Pro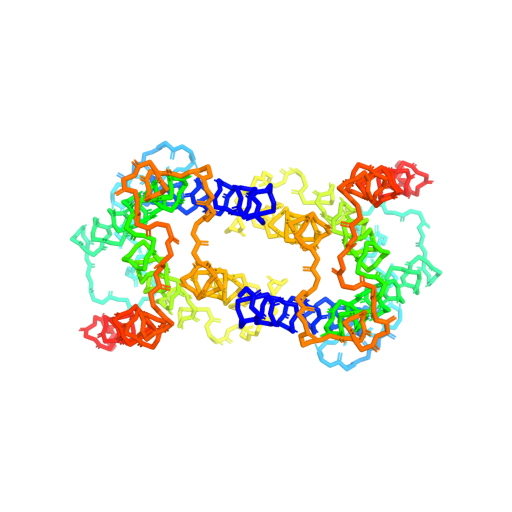tein AF-0000000084535168 (afdb_homodimer)

Radius of gyration: 19.42 Å; Cα contacts (8 Å, |Δi|>4): 658; chains: 2; bounding box: 51×47×40 Å

InterPro domains:
  IPR032808 DoxX family [PF07681] (4-87)
  IPR051907 DoxX-like inner membrane-associated oxidoreductase [PTHR33452] (2-138)

Secondary structure (DSSP, 8-state):
--HHHHHHHHHHHHHHHHHHHHHHSSGGG--HHHHHHHHHHHTTBS--HHHHHHHHHHHHHHHHHHHHT-SHHHHHHHHHHHHHHHHHHHGGG-S-GGGT-SHHHHHHHHHHHHHHHH---SSSHHHHTT-----TTHHHHHHHHHHHHHHHHHHHHB--/--HHHHHHHHHHHHHHHHHHHHHHSSGGG--HHHHHHHHHHHTTBS-SHHHHHHHHHHHHHHHHHHHHT-SHHHHHHHHHHHHHHHHHHHGGG-S-GGGT-SHHHHHHHHHHHHHHHH---SSSHHHHTT-----TTHHHHHHHHHHHHHHHHHHHHB--

Sequence (320 aa):
MNTGLLLLRLVTGLLIAGHGVQKISFRLGGNGLEGGSAEFRGDGFRGGKLTALAAGGTQIGAGLMLAAGLLTPLAGAGLMGVMTVALTVKWPHGLWVQHDGYEFPFVLIVIGAALTATGPGQWSVDGALGLAHWALWWLPAAVAAGVGGGLATRVALHRAMNTGLLLLRLVTGLLIAGHGVQKISFRLGGNGLEGGSAEFRGDGFRGGKLTALAAGGTQIGAGLMLAAGLLTPLAGAGLMGVMTVALTVKWPHGLWVQHDGYEFPFVLIVIGAALTATGPGQWSVDGALGLAHWALWWLPAAVAAGVGGGLATRVALHRA

Organism: Streptomyces rubellomurinus (strain ATCC 31215) (NCBI:txid359131)

pLDDT: mean 95.9, std 5.33, range [62.5, 98.94]

Foldseek 3Di:
DAPVLLVLLQVLLVVLLLVLCLLACPPPNHDHLQRNQVVCVVLQFQDGSVVSNVLSVLSNVLSVCSNQLHPLLQSLLSLLQSLLLVQVSQVVQPQDVVSPHSVVSVVSNVSSLVCQQQFRHCNHPCNVVVNRDDDNVSSVVSCCNRNVNNVVNCVVGGHD/DAPVLLVLLQVLLVVLLLVLCLLACPPPNHDHLQRNQVVCVVLQFQDGSVVSNVLSVLSNVLSVCSNQLHPLLQSLLSLLQSLLLVQVSQVVQPQDVVSPHSVVSVVSNVSSLVCQQQFRHCNHPCNVVVNRDDDNVSSVVSCCNRNVNNVVNCVVTGHD

Solvent-accessible surface area (backbone atoms only — not comparable to full-atom values): 14084 Å² total; per-residue (Å²): 99,36,66,14,37,40,51,47,27,37,53,53,9,50,50,38,20,48,53,12,46,19,26,49,25,58,49,95,81,22,62,20,42,66,41,24,13,50,50,39,41,74,66,36,30,69,48,36,58,64,49,25,45,50,52,16,48,39,26,31,50,17,10,50,26,29,38,45,16,31,60,38,42,60,15,18,15,37,45,17,12,58,24,38,39,52,24,61,65,19,46,88,48,39,56,50,55,94,61,59,17,21,39,58,36,47,52,50,28,47,49,21,49,19,39,24,40,51,25,37,25,64,83,18,50,21,26,74,71,73,52,26,80,56,62,62,70,46,29,63,51,23,46,49,53,6,40,47,45,14,51,49,49,47,63,73,31,49,46,133,108,40,68,16,40,40,52,46,26,37,55,54,10,49,52,38,20,47,56,11,45,19,27,49,24,58,50,94,78,22,61,20,42,66,40,25,15,50,49,41,41,72,65,35,32,55,59,35,59,64,50,24,46,51,52,17,47,38,27,30,53,16,10,50,25,28,40,46,17,32,62,38,42,59,14,19,14,38,45,17,12,57,25,38,38,52,24,62,66,18,47,91,48,41,55,50,55,92,62,58,16,22,38,57,37,48,52,50,28,46,48,22,49,19,40,26,39,47,26,40,22,64,82,20,50,21,27,76,71,72,52,28,80,56,63,61,70,44,29,64,52,21,46,49,53,5,40,47,45,14,51,49,48,47,63,74,22,49,48,132

Nearest PDB structures (foldseek):
  6m20-assembly3_C  TM=2.428E-01  e=2.746E+00  Plasmodium falciparum
  4yay-assembly1_A  TM=2.162E-01  e=9.929E+00  Escherichia coli
  6m20-assembly3_C  TM=2.424E-01  e=2.708E+00  Plasmodium falciparum
  4yay-assembly1_A  TM=2.159E-01  e=9.830E+00  Escherichia coli

Structure (mmCIF, N/CA/C/O backbone):
data_AF-0000000084535168-model_v1
#
loop_
_entity.id
_entity.type
_entity.pdbx_description
1 polymer 'DoxX protein'
#
loop_
_atom_site.group_PDB
_atom_site.id
_atom_site.type_symbol
_atom_site.label_atom_id
_atom_site.label_alt_id
_atom_site.label_comp_id
_atom_site.label_asym_id
_atom_site.label_entity_id
_atom_site.label_seq_id
_atom_site.pdbx_PDB_ins_code
_atom_site.Cartn_x
_atom_site.Cartn_y
_atom_site.Cartn_z
_atom_site.occupancy
_atom_site.B_iso_or_equiv
_atom_site.auth_seq_id
_atom_site.auth_comp_id
_atom_site.auth_asym_id
_atom_site.auth_atom_id
_atom_site.pdbx_PDB_model_num
ATOM 1 N N . MET A 1 1 ? -1.663 -15.25 -12.656 1 68.94 1 MET A N 1
ATOM 2 C CA . MET A 1 1 ? -0.923 -14.695 -11.523 1 68.94 1 MET A CA 1
ATOM 3 C C . MET A 1 1 ? -0.006 -13.562 -11.977 1 68.94 1 MET A C 1
ATOM 5 O O . MET A 1 1 ? 0.746 -13.008 -11.172 1 68.94 1 MET A O 1
ATOM 9 N N . ASN A 1 2 ? -0.321 -13.117 -13.281 1 89.56 2 ASN A N 1
ATOM 10 C CA . ASN A 1 2 ? 0.628 -12.195 -13.891 1 89.56 2 ASN A CA 1
ATOM 11 C C . ASN A 1 2 ? 0.109 -10.758 -13.859 1 89.56 2 ASN A C 1
ATOM 13 O O . ASN A 1 2 ? 0.817 -9.844 -13.43 1 89.56 2 ASN A O 1
ATOM 17 N N . THR A 1 3 ? -1.123 -10.641 -14.039 1 96.44 3 THR A N 1
ATOM 18 C CA . THR A 1 3 ? -1.638 -9.281 -14.18 1 96.44 3 THR A CA 1
ATOM 19 C C . THR A 1 3 ? -1.596 -8.555 -12.844 1 96.44 3 THR A C 1
ATOM 21 O O . THR A 1 3 ? -1.145 -7.406 -12.766 1 96.44 3 THR A O 1
ATOM 24 N N . GLY A 1 4 ? -2.07 -9.203 -11.789 1 96.88 4 GLY A N 1
ATOM 25 C CA . GLY A 1 4 ? -2.053 -8.594 -10.469 1 96.88 4 GLY A CA 1
ATOM 26 C C . GLY A 1 4 ? -0.653 -8.289 -9.969 1 96.88 4 GLY A C 1
ATOM 27 O O . GLY A 1 4 ? -0.411 -7.223 -9.398 1 96.88 4 GLY A O 1
ATOM 28 N N . LEU A 1 5 ? 0.221 -9.18 -10.203 1 97 5 LEU A N 1
ATOM 29 C CA . LEU A 1 5 ? 1.604 -8.992 -9.781 1 97 5 LEU A CA 1
ATOM 30 C C . LEU A 1 5 ? 2.266 -7.867 -10.57 1 97 5 LEU A C 1
ATOM 32 O O . LEU A 1 5 ? 3.033 -7.078 -10.016 1 97 5 LEU A O 1
ATOM 36 N N . LEU A 1 6 ? 1.975 -7.824 -11.875 1 98.06 6 LEU A N 1
ATOM 37 C CA . LEU A 1 6 ? 2.51 -6.773 -12.734 1 98.06 6 LEU A CA 1
ATOM 38 C C . LEU A 1 6 ? 2.047 -5.398 -12.258 1 98.06 6 LEU A C 1
ATOM 40 O O . LEU A 1 6 ? 2.852 -4.473 -12.148 1 98.06 6 LEU A O 1
ATOM 44 N N . LEU A 1 7 ? 0.781 -5.27 -11.945 1 98.38 7 LEU A N 1
ATOM 45 C CA . LEU A 1 7 ? 0.223 -4.008 -11.469 1 98.38 7 LEU A CA 1
ATOM 46 C C . LEU A 1 7 ? 0.899 -3.57 -10.18 1 98.38 7 LEU A C 1
ATOM 48 O O . LEU A 1 7 ? 1.316 -2.416 -10.047 1 98.38 7 LEU A O 1
ATOM 52 N N . LEU A 1 8 ? 1.007 -4.492 -9.305 1 98.31 8 LEU A N 1
ATOM 53 C CA . LEU A 1 8 ? 1.574 -4.207 -7.992 1 98.31 8 LEU A CA 1
ATOM 54 C C . LEU A 1 8 ? 3.033 -3.777 -8.109 1 98.31 8 LEU A C 1
ATOM 56 O O . LEU A 1 8 ? 3.445 -2.789 -7.504 1 98.31 8 LEU A O 1
ATOM 60 N N . ARG A 1 9 ? 3.809 -4.457 -8.914 1 98.38 9 ARG A N 1
ATOM 61 C CA . ARG A 1 9 ? 5.227 -4.148 -9.062 1 98.38 9 ARG A CA 1
ATOM 62 C C . ARG A 1 9 ? 5.422 -2.795 -9.734 1 98.38 9 ARG A C 1
ATOM 64 O O . ARG A 1 9 ? 6.262 -1.998 -9.305 1 98.38 9 ARG A O 1
ATOM 71 N N . LEU A 1 10 ? 4.684 -2.592 -10.812 1 98.81 10 LEU A N 1
ATOM 72 C CA . LEU A 1 10 ? 4.875 -1.368 -11.578 1 98.81 10 LEU A CA 1
ATOM 73 C C . LEU A 1 10 ? 4.539 -0.14 -10.742 1 98.81 10 LEU A C 1
ATOM 75 O O . LEU A 1 10 ? 5.336 0.796 -10.656 1 98.81 10 LEU A O 1
ATOM 79 N N . VAL A 1 11 ? 3.41 -0.168 -10.109 1 98.88 11 VAL A N 1
ATOM 80 C CA . VAL A 1 11 ? 2.959 1.007 -9.375 1 98.88 11 VAL A CA 1
ATOM 81 C C . VAL A 1 11 ? 3.846 1.22 -8.148 1 98.88 11 VAL A C 1
ATOM 83 O O . VAL A 1 11 ? 4.367 2.316 -7.938 1 98.88 11 VAL A O 1
ATOM 86 N N . THR A 1 12 ? 4.082 0.185 -7.34 1 98.88 12 THR A N 1
ATOM 87 C CA . THR A 1 12 ? 4.887 0.329 -6.133 1 98.88 12 THR A CA 1
ATOM 88 C C . THR A 1 12 ? 6.332 0.669 -6.48 1 98.88 12 THR A C 1
ATOM 90 O O . THR A 1 12 ? 6.934 1.548 -5.863 1 98.88 12 THR A O 1
ATOM 93 N N . GLY A 1 13 ? 6.867 -0.025 -7.504 1 98.94 13 GLY A N 1
ATOM 94 C CA . GLY A 1 13 ? 8.25 0.221 -7.898 1 98.94 13 GLY A CA 1
ATOM 95 C C . GLY A 1 13 ? 8.484 1.643 -8.367 1 98.94 13 GLY A C 1
ATOM 96 O O . GLY A 1 13 ? 9.461 2.281 -7.961 1 98.94 13 GLY A O 1
ATOM 97 N N . LEU A 1 14 ? 7.613 2.137 -9.172 1 98.94 14 LEU A N 1
ATOM 98 C CA . LEU A 1 14 ? 7.793 3.473 -9.727 1 98.94 14 LEU A CA 1
ATOM 99 C C . LEU A 1 14 ? 7.57 4.543 -8.664 1 98.94 14 LEU A C 1
ATOM 101 O O . LEU A 1 14 ? 8.234 5.578 -8.672 1 98.94 14 LEU A O 1
ATOM 105 N N . LEU A 1 15 ? 6.621 4.332 -7.777 1 98.94 15 LEU A N 1
ATOM 106 C CA . LEU A 1 15 ? 6.422 5.27 -6.676 1 98.94 15 LEU A CA 1
ATOM 107 C C . LEU A 1 15 ? 7.66 5.344 -5.793 1 98.94 15 LEU A C 1
ATOM 109 O O . LEU A 1 15 ? 8.102 6.438 -5.426 1 98.94 15 LEU A O 1
ATOM 113 N N . ILE A 1 16 ? 8.227 4.172 -5.441 1 98.94 16 ILE A N 1
ATOM 114 C CA . ILE A 1 16 ? 9.414 4.133 -4.59 1 98.94 16 ILE A CA 1
ATOM 115 C C . ILE A 1 16 ? 10.578 4.82 -5.293 1 98.94 16 ILE A C 1
ATOM 117 O O . ILE A 1 16 ? 11.305 5.605 -4.684 1 98.94 16 ILE A O 1
ATOM 121 N N . ALA A 1 17 ? 10.758 4.516 -6.566 1 98.94 17 ALA A N 1
ATOM 122 C CA . ALA A 1 17 ? 11.797 5.191 -7.344 1 98.94 17 ALA A CA 1
ATOM 123 C C . ALA A 1 17 ? 11.578 6.699 -7.348 1 98.94 17 ALA A C 1
ATOM 125 O O . ALA A 1 17 ? 12.539 7.469 -7.242 1 98.94 17 ALA A O 1
ATOM 126 N N . GLY A 1 18 ? 10.359 7.125 -7.531 1 98.81 18 GLY A N 1
ATOM 127 C CA . GLY A 1 18 ? 10.039 8.539 -7.48 1 98.81 18 GLY A CA 1
ATOM 128 C C . GLY A 1 18 ? 10.438 9.195 -6.172 1 98.81 18 GLY A C 1
ATOM 129 O O . GLY A 1 18 ? 10.992 10.297 -6.168 1 98.81 18 GLY A O 1
ATOM 130 N N . HIS A 1 19 ? 10.133 8.578 -5.062 1 98.75 19 HIS A N 1
ATOM 131 C CA . HIS A 1 19 ? 10.562 9.086 -3.762 1 98.75 19 HIS A CA 1
ATOM 132 C C . HIS A 1 19 ? 12.078 9.227 -3.695 1 98.75 19 HIS A C 1
ATOM 134 O O . HIS A 1 19 ? 12.586 10.172 -3.094 1 98.75 19 HIS A O 1
ATOM 140 N N . GLY A 1 20 ? 12.773 8.242 -4.262 1 98.69 20 GLY A N 1
ATOM 141 C CA . GLY A 1 20 ? 14.219 8.352 -4.316 1 98.69 20 GLY A CA 1
ATOM 142 C C . GLY A 1 20 ? 14.703 9.547 -5.113 1 98.69 20 GLY A C 1
ATOM 143 O O . GLY A 1 20 ? 15.625 10.242 -4.691 1 98.69 20 GLY A O 1
ATOM 144 N N . VAL A 1 21 ? 14.117 9.719 -6.277 1 98.75 21 VAL A N 1
ATOM 145 C CA . VAL A 1 21 ? 14.469 10.859 -7.117 1 98.75 21 VAL A CA 1
ATOM 146 C C . VAL A 1 21 ? 14.227 12.156 -6.348 1 98.75 21 VAL A C 1
ATOM 148 O O . VAL A 1 21 ? 15.07 13.055 -6.355 1 98.75 21 VAL A O 1
ATOM 151 N N . GLN A 1 22 ? 13.141 12.297 -5.629 1 9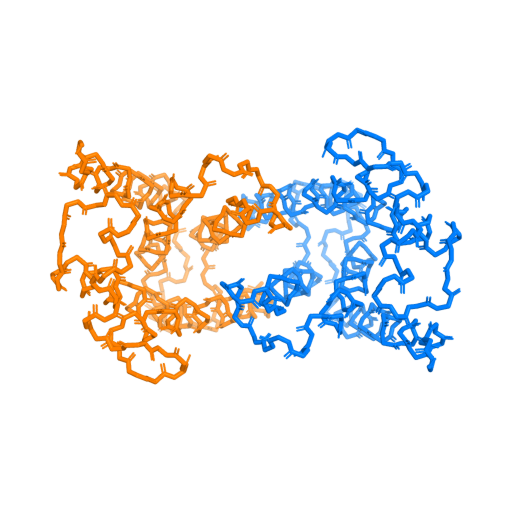8 22 GLN A N 1
ATOM 152 C CA . GLN A 1 22 ? 12.844 13.477 -4.824 1 98 22 GLN A CA 1
ATOM 153 C C . GLN A 1 22 ? 13.93 13.711 -3.773 1 98 22 GLN A C 1
ATOM 155 O O . GLN A 1 22 ? 14.266 14.859 -3.465 1 98 22 GLN A O 1
ATOM 160 N N . LYS A 1 23 ? 14.422 12.617 -3.254 1 97.06 23 LYS A N 1
ATOM 161 C CA . LYS A 1 23 ? 15.352 12.695 -2.129 1 97.06 23 LYS A CA 1
ATOM 162 C C . LYS A 1 23 ? 16.703 13.273 -2.564 1 97.06 23 LYS A C 1
ATOM 164 O O . LYS A 1 23 ? 17.391 13.906 -1.769 1 97.06 23 LYS A O 1
ATOM 169 N N . ILE A 1 24 ? 17.031 13.141 -3.828 1 97.38 24 ILE A N 1
ATOM 170 C CA . ILE A 1 24 ? 18.406 13.484 -4.184 1 97.38 24 ILE A CA 1
ATOM 171 C C . ILE A 1 24 ? 18.406 14.508 -5.312 1 97.38 24 ILE A C 1
ATOM 173 O O . ILE A 1 24 ? 19.469 14.859 -5.836 1 97.38 24 ILE A O 1
ATOM 177 N N . SER A 1 25 ? 17.266 14.992 -5.738 1 97.88 25 SER A N 1
ATOM 178 C CA . SER A 1 25 ? 17.203 15.938 -6.852 1 97.88 25 SER A CA 1
ATOM 179 C C . SER A 1 25 ? 16.031 16.906 -6.703 1 97.88 25 SER A C 1
ATOM 181 O O . SER A 1 25 ? 15.273 16.812 -5.738 1 97.88 25 SER A O 1
ATOM 183 N N . PHE A 1 26 ? 15.883 17.844 -7.645 1 97.94 26 PHE A N 1
ATOM 184 C CA . PHE A 1 26 ? 14.797 18.828 -7.637 1 97.94 26 PHE A CA 1
ATOM 185 C C . PHE A 1 26 ? 13.625 18.328 -8.469 1 97.94 26 PHE A C 1
ATOM 187 O O . PHE A 1 26 ? 12.594 19.016 -8.562 1 97.94 26 PHE A O 1
ATOM 194 N N . ARG A 1 27 ? 13.82 17.234 -8.969 1 97.75 27 ARG A N 1
ATOM 195 C CA . ARG A 1 27 ? 12.758 16.703 -9.82 1 97.75 27 ARG A CA 1
ATOM 196 C C . ARG A 1 27 ? 11.633 16.109 -8.977 1 97.75 27 ARG A C 1
ATOM 198 O O . ARG A 1 27 ? 11.852 15.703 -7.832 1 97.75 27 ARG A O 1
ATOM 205 N N . LEU A 1 28 ? 10.383 16.094 -9.523 1 97.5 28 LEU A N 1
ATOM 206 C CA . LEU A 1 28 ? 9.195 15.492 -8.93 1 97.5 28 LEU A CA 1
ATOM 207 C C . LEU A 1 28 ? 8.859 16.156 -7.598 1 97.5 28 LEU A C 1
ATOM 209 O O . LEU A 1 28 ? 8.406 15.484 -6.664 1 97.5 28 LEU A O 1
ATOM 213 N N . GLY A 1 29 ? 9.281 17.391 -7.5 1 95.94 29 GLY A N 1
ATOM 214 C CA . GLY A 1 29 ? 8.945 18.156 -6.305 1 95.94 29 GLY A CA 1
ATOM 215 C C . GLY A 1 29 ? 10 18.047 -5.219 1 95.94 29 GLY A C 1
ATOM 216 O O . GLY A 1 29 ? 9.75 18.422 -4.07 1 95.94 29 GLY A O 1
ATOM 217 N N . GLY A 1 30 ? 11.172 17.5 -5.504 1 96.62 30 GLY A N 1
ATOM 218 C CA . GLY A 1 30 ? 12.25 17.375 -4.531 1 96.62 30 GLY A CA 1
ATOM 219 C C . GLY A 1 30 ? 12.938 18.703 -4.246 1 96.62 30 GLY A C 1
ATOM 220 O O . GLY A 1 30 ? 12.727 19.688 -4.957 1 96.62 30 GLY A O 1
ATOM 221 N N . ASN A 1 31 ? 13.75 18.703 -3.178 1 96.19 31 ASN A N 1
ATOM 222 C CA . ASN A 1 31 ? 14.445 19.922 -2.74 1 96.19 31 ASN A CA 1
ATOM 223 C C . ASN A 1 31 ? 15.953 19.781 -2.889 1 96.19 31 ASN A C 1
ATOM 225 O O . ASN A 1 31 ? 16.719 20.344 -2.098 1 96.19 31 ASN A O 1
ATOM 229 N N . GLY A 1 32 ? 16.375 18.875 -3.789 1 95.69 32 GLY A N 1
ATOM 230 C CA . GLY A 1 32 ? 17.797 18.672 -4.02 1 95.69 32 GLY A CA 1
ATOM 231 C C . GLY A 1 32 ? 18.453 17.844 -2.934 1 95.69 32 GLY A C 1
ATOM 232 O O . GLY A 1 32 ? 17.828 17.516 -1.925 1 95.69 32 GLY A O 1
ATOM 233 N N . LEU A 1 33 ? 19.766 17.516 -3.23 1 95.31 33 LEU A N 1
ATOM 234 C CA . LEU A 1 33 ? 20.516 16.688 -2.301 1 95.31 33 LEU A CA 1
ATOM 235 C C . LEU A 1 33 ? 20.641 17.359 -0.94 1 95.31 33 LEU A C 1
ATOM 237 O O . LEU A 1 33 ? 20.594 16.688 0.097 1 95.31 33 LEU A O 1
ATOM 241 N N . GLU A 1 34 ? 20.781 18.703 -0.905 1 94.5 34 GLU A N 1
ATOM 242 C CA . GLU A 1 34 ? 20.828 19.453 0.349 1 94.5 34 GLU A CA 1
ATOM 243 C C . GLU A 1 34 ? 19.531 19.344 1.121 1 94.5 34 GLU A C 1
ATOM 245 O O . GLU A 1 34 ? 19.531 19.203 2.346 1 94.5 34 GLU A O 1
ATOM 250 N N . GLY A 1 35 ? 18.438 19.438 0.425 1 93.88 35 GLY A N 1
ATOM 251 C CA . GLY A 1 35 ? 17.125 19.234 1.051 1 93.88 35 GLY A CA 1
ATOM 252 C C . GLY A 1 35 ? 16.953 17.859 1.64 1 93.88 35 GLY A C 1
ATOM 253 O O . GLY A 1 35 ? 16.453 17.703 2.762 1 93.88 35 GLY A O 1
ATOM 254 N N . GLY A 1 36 ? 17.359 16.844 0.86 1 92.94 36 GLY A N 1
ATOM 255 C CA . GLY A 1 36 ? 17.328 15.492 1.373 1 92.94 36 GLY A CA 1
ATOM 256 C C . GLY A 1 36 ? 18.172 15.297 2.613 1 92.94 36 GLY A C 1
ATOM 257 O O . GLY A 1 36 ? 17.766 14.617 3.559 1 92.94 36 GLY A O 1
ATOM 258 N N . SER A 1 37 ? 19.297 15.906 2.605 1 93.06 37 SER A N 1
ATOM 259 C CA . SER A 1 37 ? 20.188 15.844 3.758 1 93.06 37 SER A CA 1
ATOM 260 C C . SER A 1 37 ? 19.562 16.5 4.984 1 93.06 37 SER A C 1
ATOM 262 O O . SER A 1 37 ? 19.656 15.969 6.094 1 93.06 37 SER A O 1
ATOM 264 N N . ALA A 1 38 ? 18.984 17.594 4.762 1 92 38 ALA A N 1
ATOM 265 C CA . ALA A 1 38 ? 18.344 18.328 5.848 1 92 38 ALA A CA 1
ATOM 266 C C . ALA A 1 38 ? 17.188 17.547 6.441 1 92 38 ALA A C 1
ATOM 268 O O . ALA A 1 38 ? 16.938 17.578 7.652 1 92 38 ALA A O 1
ATOM 269 N N . GLU A 1 39 ? 16.453 16.844 5.59 1 90.31 39 GLU A N 1
ATOM 270 C CA . GLU A 1 39 ? 15.344 16 6.047 1 90.31 39 GLU A CA 1
ATOM 271 C C . GLU A 1 39 ? 15.844 14.906 6.984 1 90.31 39 GLU A C 1
ATOM 273 O O . GLU A 1 39 ? 15.211 14.625 8.008 1 90.31 39 GLU A O 1
ATOM 278 N N . PHE A 1 40 ? 16.938 14.289 6.68 1 89.38 40 PHE A N 1
ATOM 279 C CA . PHE A 1 40 ? 17.5 13.242 7.527 1 89.38 40 PHE A CA 1
ATOM 280 C C . PHE A 1 40 ? 17.891 13.805 8.891 1 89.38 40 PHE A C 1
ATOM 282 O O . PHE A 1 40 ? 17.625 13.195 9.922 1 89.38 40 PHE A O 1
ATOM 289 N N . ARG A 1 41 ? 18.484 14.953 8.867 1 88.5 41 ARG A N 1
ATOM 290 C CA . ARG A 1 41 ? 18.859 15.578 10.133 1 88.5 41 ARG A CA 1
ATOM 291 C C . ARG A 1 41 ? 17.641 15.914 10.961 1 88.5 41 ARG A C 1
ATOM 293 O O . ARG A 1 41 ? 17.625 15.695 12.18 1 88.5 41 ARG A O 1
ATOM 300 N N . GLY A 1 42 ? 16.672 16.375 10.281 1 89.12 42 GLY A N 1
ATOM 301 C CA . GLY A 1 42 ? 15.414 16.688 10.961 1 89.12 42 GLY A CA 1
ATOM 302 C C . GLY A 1 42 ? 14.742 15.461 11.555 1 89.12 42 GLY A C 1
ATOM 303 O O . GLY A 1 42 ? 14.047 15.555 12.57 1 89.12 42 GLY A O 1
ATOM 304 N N . ASP A 1 43 ? 15.031 14.305 10.961 1 88.94 43 ASP A N 1
ATOM 305 C CA . ASP A 1 43 ? 14.422 13.047 11.391 1 88.94 43 ASP A CA 1
ATOM 306 C C . ASP A 1 43 ? 15.258 12.375 12.469 1 88.94 43 ASP A C 1
ATOM 308 O O . ASP A 1 43 ? 14.961 11.25 12.883 1 88.94 43 ASP A O 1
ATOM 312 N N . GLY A 1 44 ? 16.375 13.023 12.82 1 84.5 44 GLY A N 1
ATOM 313 C CA . GLY A 1 44 ? 17.156 12.539 13.953 1 84.5 44 GLY A CA 1
ATOM 314 C C . GLY A 1 44 ? 18.312 11.648 13.539 1 84.5 44 GLY A C 1
ATOM 315 O O . GLY A 1 44 ? 18.75 10.805 14.32 1 84.5 44 GLY A O 1
ATOM 316 N N . PHE A 1 45 ? 18.734 11.82 12.359 1 87.88 45 PHE A N 1
ATOM 317 C CA . PHE A 1 45 ? 19.844 11.008 11.883 1 87.88 45 PHE A CA 1
ATOM 318 C C . PHE A 1 45 ? 21.141 11.82 11.859 1 87.88 45 PHE A C 1
ATOM 320 O O . PHE A 1 45 ? 21.109 13.023 11.578 1 87.88 45 PHE A O 1
ATOM 327 N N . ARG A 1 46 ? 22.281 11.242 12.281 1 83.75 46 ARG A N 1
ATOM 328 C CA . ARG A 1 46 ? 23.594 11.867 12.234 1 83.75 46 ARG A CA 1
ATOM 329 C C . ARG A 1 46 ? 24.094 11.992 10.805 1 83.75 46 ARG A C 1
ATOM 331 O O . ARG A 1 46 ? 24.953 12.82 10.508 1 83.75 46 ARG A O 1
ATOM 338 N N . GLY A 1 47 ? 23.312 11.609 9.797 1 74.19 47 GLY A N 1
ATOM 339 C CA . GLY A 1 47 ? 23.812 11.539 8.438 1 74.19 47 GLY A CA 1
ATOM 340 C C . GLY A 1 47 ? 23.547 12.797 7.633 1 74.19 47 GLY A C 1
ATOM 341 O O . GLY A 1 47 ? 23.062 13.797 8.18 1 74.19 47 GLY A O 1
ATOM 342 N N . GLY A 1 48 ? 24.172 12.938 6.516 1 83.19 48 GLY A N 1
ATOM 343 C CA . GLY A 1 48 ? 24.078 14.023 5.559 1 83.19 48 GLY A CA 1
ATOM 344 C C . GLY A 1 48 ? 23.891 13.555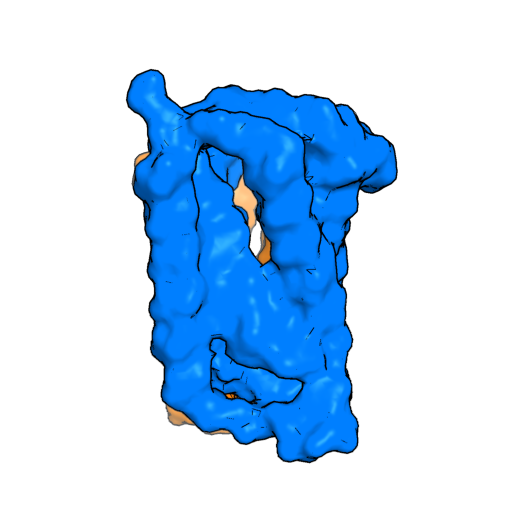 4.129 1 83.19 48 GLY A C 1
ATOM 345 O O . GLY A 1 48 ? 23 12.727 3.855 1 83.19 48 GLY A O 1
ATOM 346 N N . LYS A 1 49 ? 24.656 14.047 3.32 1 88.69 49 LYS A N 1
ATOM 347 C CA . LYS A 1 49 ? 24.547 13.797 1.886 1 88.69 49 LYS A CA 1
ATOM 348 C C . LYS A 1 49 ? 24.719 12.305 1.579 1 88.69 49 LYS A C 1
ATOM 350 O O . LYS A 1 49 ? 24 11.766 0.729 1 88.69 49 LYS A O 1
ATOM 355 N N . LEU A 1 50 ? 25.547 11.695 2.342 1 88.94 50 LEU A N 1
ATOM 356 C CA . LEU A 1 50 ? 25.781 10.281 2.08 1 88.94 50 LEU A CA 1
ATOM 357 C C . LEU A 1 50 ? 24.578 9.438 2.459 1 88.94 50 LEU A C 1
ATOM 359 O O . LEU A 1 50 ? 24.234 8.484 1.752 1 88.94 50 LEU A O 1
ATOM 363 N N . THR A 1 51 ? 23.969 9.758 3.508 1 91.75 51 THR A N 1
ATOM 364 C CA . THR A 1 51 ? 22.781 9.023 3.928 1 91.75 51 THR A CA 1
ATOM 365 C C . THR A 1 51 ? 21.625 9.25 2.957 1 91.75 51 THR A C 1
ATOM 367 O O . THR A 1 51 ? 20.906 8.32 2.611 1 91.75 51 THR A O 1
ATOM 370 N N . ALA A 1 52 ? 21.547 10.484 2.521 1 94.75 52 ALA A N 1
ATOM 371 C CA . ALA A 1 52 ? 20.516 10.812 1.544 1 94.75 52 ALA A CA 1
ATOM 372 C C . ALA A 1 52 ? 20.75 10.078 0.227 1 94.75 52 ALA A C 1
ATOM 374 O O . ALA A 1 52 ? 19.828 9.539 -0.366 1 94.75 52 ALA A O 1
ATOM 375 N N . LEU A 1 53 ? 22 10.039 -0.191 1 95.75 53 LEU A N 1
ATOM 376 C CA . LEU A 1 53 ? 22.344 9.352 -1.43 1 95.75 53 LEU A CA 1
ATOM 377 C C . LEU A 1 53 ? 22.125 7.844 -1.3 1 95.75 53 LEU A C 1
ATOM 379 O O . LEU A 1 53 ? 21.641 7.203 -2.234 1 95.75 53 LEU A O 1
ATOM 383 N N . ALA A 1 54 ? 22.5 7.312 -0.18 1 96 54 ALA A N 1
ATOM 384 C CA . ALA A 1 54 ? 22.312 5.883 0.046 1 96 54 ALA A CA 1
ATOM 385 C C . ALA A 1 54 ? 20.828 5.52 0.049 1 96 54 ALA A C 1
ATOM 387 O O . ALA A 1 54 ? 20.406 4.562 -0.612 1 96 54 ALA A O 1
ATOM 388 N N . ALA A 1 55 ? 20.047 6.281 0.791 1 97.25 55 ALA A N 1
ATOM 389 C CA . ALA A 1 55 ? 18.609 6.023 0.873 1 97.25 55 ALA A CA 1
ATOM 390 C C . ALA A 1 55 ? 17.922 6.242 -0.477 1 97.25 55 ALA A C 1
ATOM 392 O O . ALA A 1 55 ? 17.188 5.383 -0.958 1 97.25 55 ALA A O 1
ATOM 393 N N . GLY A 1 56 ? 18.234 7.422 -1.082 1 98.25 56 GLY A N 1
ATOM 394 C CA . GLY A 1 56 ? 17.656 7.727 -2.383 1 98.25 56 GLY A CA 1
ATOM 395 C C . GLY A 1 56 ? 18.078 6.746 -3.463 1 98.25 56 GLY A C 1
ATOM 396 O O . GLY A 1 56 ? 17.25 6.316 -4.273 1 98.25 56 GLY A O 1
ATOM 397 N N . GLY A 1 57 ? 19.359 6.426 -3.502 1 98.62 57 GLY A N 1
ATOM 398 C CA . GLY A 1 57 ? 19.875 5.449 -4.453 1 98.62 57 GLY A CA 1
ATOM 399 C C . GLY A 1 57 ? 19.234 4.082 -4.293 1 98.62 57 GLY A C 1
ATOM 400 O O . GLY A 1 57 ? 18.906 3.426 -5.285 1 98.62 57 GLY A O 1
ATOM 401 N N . THR A 1 58 ? 19.125 3.633 -3.045 1 98.81 58 THR A N 1
ATOM 402 C CA . THR A 1 58 ? 18.469 2.355 -2.783 1 98.81 58 THR A CA 1
ATOM 403 C C . THR A 1 58 ? 17.016 2.387 -3.256 1 98.81 58 THR A C 1
ATOM 405 O O . THR A 1 58 ? 16.531 1.426 -3.859 1 98.81 58 THR A O 1
ATOM 408 N N . GLN A 1 59 ? 16.328 3.482 -2.994 1 98.94 59 GLN A N 1
ATOM 409 C CA . GLN A 1 59 ? 14.945 3.623 -3.428 1 98.94 59 GLN A CA 1
ATOM 410 C C . GLN A 1 59 ? 14.836 3.57 -4.949 1 98.94 59 GLN A C 1
ATOM 412 O O . GLN A 1 59 ? 13.992 2.852 -5.492 1 98.94 59 GLN A O 1
ATOM 417 N N . ILE A 1 60 ? 15.68 4.273 -5.629 1 98.94 60 ILE A N 1
ATOM 418 C CA . ILE A 1 60 ? 15.656 4.281 -7.09 1 98.94 60 ILE A CA 1
ATOM 419 C C . ILE A 1 60 ? 15.992 2.891 -7.617 1 98.94 60 ILE A C 1
ATOM 421 O O . ILE A 1 60 ? 15.266 2.342 -8.453 1 98.94 60 ILE A O 1
ATOM 425 N N . GLY A 1 61 ? 17.094 2.348 -7.129 1 98.94 61 GLY A N 1
ATOM 426 C CA . GLY A 1 61 ? 17.516 1.033 -7.578 1 98.94 61 GLY A CA 1
ATOM 427 C C . GLY A 1 61 ? 16.5 -0.058 -7.289 1 98.94 61 GLY A C 1
ATOM 428 O O . GLY A 1 61 ? 16.109 -0.805 -8.188 1 98.94 61 GLY A O 1
ATOM 429 N N . ALA A 1 62 ? 16.109 -0.177 -6.027 1 98.94 62 ALA A N 1
ATOM 430 C CA . ALA A 1 62 ? 15.125 -1.19 -5.633 1 98.94 62 ALA A CA 1
ATOM 431 C C . ALA A 1 62 ? 13.805 -0.986 -6.355 1 98.94 62 ALA A C 1
ATOM 433 O O . ALA A 1 62 ? 13.172 -1.951 -6.793 1 98.94 62 ALA A O 1
ATOM 434 N N . GLY A 1 63 ? 13.367 0.317 -6.441 1 98.94 63 GLY A N 1
ATOM 435 C CA . GLY A 1 63 ? 12.117 0.618 -7.125 1 98.94 63 GLY A CA 1
ATOM 436 C C . GLY A 1 63 ? 12.117 0.205 -8.586 1 98.94 63 GLY A C 1
ATOM 437 O O . GLY A 1 63 ? 11.18 -0.438 -9.055 1 98.94 63 GLY A O 1
ATOM 438 N N . LEU A 1 64 ? 13.141 0.511 -9.328 1 98.94 64 LEU A N 1
ATOM 439 C CA . LEU A 1 64 ? 13.227 0.172 -10.742 1 98.94 64 LEU A CA 1
ATOM 440 C C . LEU A 1 64 ? 13.383 -1.333 -10.93 1 98.94 64 LEU A C 1
ATOM 442 O O . LEU A 1 64 ? 12.82 -1.906 -11.867 1 98.94 64 LEU A O 1
ATOM 446 N N . MET A 1 65 ? 14.195 -1.949 -10.055 1 98.94 65 MET A N 1
ATOM 447 C CA . MET A 1 65 ? 14.312 -3.402 -10.117 1 98.94 65 MET A CA 1
ATOM 448 C C . MET A 1 65 ? 12.969 -4.07 -9.867 1 98.94 65 MET A C 1
ATOM 450 O O . MET A 1 65 ? 12.625 -5.051 -10.531 1 98.94 65 MET A O 1
ATOM 454 N N . LEU A 1 66 ? 12.25 -3.557 -8.898 1 98.88 66 LEU A N 1
ATOM 455 C CA . LEU A 1 66 ? 10.93 -4.098 -8.602 1 98.88 66 LEU A CA 1
ATOM 456 C C . LEU A 1 66 ? 9.992 -3.916 -9.789 1 98.88 66 LEU A C 1
ATOM 458 O O . LEU A 1 66 ? 9.305 -4.859 -10.188 1 98.88 66 LEU A O 1
ATOM 462 N N . ALA A 1 67 ? 9.945 -2.703 -10.352 1 98.88 67 ALA A N 1
ATOM 463 C CA . ALA A 1 67 ? 9.094 -2.432 -11.508 1 98.88 67 ALA A CA 1
ATOM 464 C C . ALA A 1 67 ? 9.414 -3.379 -12.656 1 98.88 67 ALA A C 1
ATOM 466 O O . ALA A 1 67 ? 8.508 -3.904 -13.312 1 98.88 67 ALA A O 1
ATOM 467 N N . ALA A 1 68 ? 10.648 -3.682 -12.891 1 98.81 68 ALA A N 1
ATOM 468 C CA . ALA A 1 68 ? 11.094 -4.543 -13.984 1 98.81 68 ALA A CA 1
ATOM 469 C C . ALA A 1 68 ? 10.922 -6.016 -13.625 1 98.81 68 ALA A C 1
ATOM 471 O O . ALA A 1 68 ? 10.961 -6.883 -14.5 1 98.81 68 ALA A O 1
ATOM 472 N N . GLY A 1 69 ? 10.672 -6.328 -12.391 1 98.62 69 GLY A N 1
ATOM 473 C CA . GLY A 1 69 ? 10.719 -7.707 -11.93 1 98.62 69 GLY A CA 1
ATOM 474 C C . GLY A 1 69 ? 12.086 -8.344 -12.094 1 98.62 69 GLY A C 1
ATOM 475 O O . GLY A 1 69 ? 12.211 -9.43 -12.656 1 98.62 69 GLY A O 1
ATOM 476 N N . LEU A 1 70 ? 13.047 -7.641 -11.617 1 98.81 70 LEU A N 1
ATOM 477 C CA . LEU A 1 70 ? 14.438 -8.07 -11.695 1 98.81 70 LEU A CA 1
ATOM 478 C C . LEU A 1 70 ? 15 -8.344 -10.305 1 98.81 70 LEU A C 1
ATOM 480 O O . LEU A 1 70 ? 14.914 -7.496 -9.414 1 98.81 70 LEU A O 1
ATOM 484 N N . LEU A 1 71 ? 15.672 -9.57 -10.125 1 98.75 71 LEU A N 1
ATOM 485 C CA . LEU A 1 71 ? 16.203 -9.93 -8.82 1 98.75 71 LEU A CA 1
ATOM 486 C C . LEU A 1 71 ? 15.227 -9.562 -7.711 1 98.75 71 LEU A C 1
ATOM 488 O O . LEU A 1 71 ? 15.594 -8.867 -6.762 1 98.75 71 LEU A O 1
ATOM 492 N N . THR A 1 72 ? 14.055 -10.086 -7.824 1 98.69 72 THR A N 1
ATOM 493 C CA . THR A 1 72 ? 12.891 -9.656 -7.066 1 98.69 72 THR A CA 1
ATOM 494 C C . THR A 1 72 ? 13.156 -9.727 -5.566 1 98.69 72 THR A C 1
ATOM 496 O O . THR A 1 72 ? 12.82 -8.805 -4.824 1 98.69 72 THR A O 1
ATOM 499 N N . PRO A 1 73 ? 13.828 -10.75 -4.992 1 98.75 73 PRO A N 1
ATOM 500 C CA . PRO A 1 73 ? 14.07 -10.75 -3.547 1 98.75 73 PRO A CA 1
ATOM 501 C C . PRO A 1 73 ? 15 -9.617 -3.109 1 98.75 73 PRO A C 1
ATOM 503 O O . PRO A 1 73 ? 14.836 -9.07 -2.018 1 98.75 73 PRO A O 1
ATOM 506 N N . LEU A 1 74 ? 15.977 -9.281 -3.957 1 98.88 74 LEU A N 1
ATOM 507 C CA . LEU A 1 74 ? 16.875 -8.172 -3.645 1 98.88 74 LEU A CA 1
ATOM 508 C C . LEU A 1 74 ? 16.141 -6.84 -3.689 1 98.88 74 LEU A C 1
ATOM 510 O O . LEU A 1 74 ? 16.328 -5.988 -2.82 1 98.88 74 LEU A O 1
ATOM 514 N N . ALA A 1 75 ? 15.328 -6.648 -4.746 1 98.94 75 ALA A N 1
ATOM 515 C CA . ALA A 1 75 ? 14.5 -5.449 -4.848 1 98.94 75 ALA A CA 1
ATOM 516 C C . ALA A 1 75 ? 13.586 -5.309 -3.635 1 98.94 75 ALA A C 1
ATOM 518 O O . ALA A 1 75 ? 13.461 -4.223 -3.068 1 98.94 75 ALA A O 1
ATOM 519 N N . GLY A 1 76 ? 12.969 -6.477 -3.258 1 98.94 76 GLY A N 1
ATOM 520 C CA . GLY A 1 76 ? 12.125 -6.484 -2.074 1 98.94 76 GLY A CA 1
ATOM 521 C C . GLY A 1 76 ? 12.867 -6.109 -0.808 1 98.94 76 GLY A C 1
ATOM 522 O O . GLY A 1 76 ? 12.359 -5.344 0.016 1 98.94 76 GLY A O 1
ATOM 523 N N . ALA A 1 77 ? 14.062 -6.609 -0.643 1 98.94 77 ALA A N 1
ATOM 524 C CA . ALA A 1 77 ? 14.875 -6.289 0.526 1 98.94 77 ALA A CA 1
ATOM 525 C C . ALA A 1 77 ? 15.188 -4.797 0.583 1 98.94 77 ALA A C 1
ATOM 527 O O . ALA A 1 77 ? 15.117 -4.18 1.649 1 98.94 77 ALA A O 1
ATOM 528 N N . GLY A 1 78 ? 15.578 -4.23 -0.555 1 98.94 78 GLY A N 1
ATOM 529 C CA . GLY A 1 78 ? 15.844 -2.803 -0.61 1 98.94 78 GLY A CA 1
ATOM 530 C C . GLY A 1 78 ? 14.641 -1.957 -0.233 1 98.94 78 GLY A C 1
ATOM 531 O O . GLY A 1 78 ? 14.758 -1.022 0.563 1 98.94 78 GLY A O 1
ATOM 532 N N . LEU A 1 79 ? 13.492 -2.301 -0.83 1 98.94 79 LEU A N 1
ATOM 533 C CA . LEU A 1 79 ? 12.242 -1.613 -0.516 1 98.94 79 LEU A CA 1
ATOM 534 C C . LEU A 1 79 ? 11.914 -1.729 0.969 1 98.94 79 LEU A C 1
ATOM 536 O O . LEU A 1 79 ? 11.633 -0.724 1.628 1 98.94 79 LEU A O 1
ATOM 540 N N . MET A 1 80 ? 11.977 -2.924 1.521 1 98.94 80 MET A N 1
ATOM 541 C CA . MET A 1 80 ? 11.656 -3.146 2.926 1 98.94 80 MET A CA 1
ATOM 542 C C . MET A 1 80 ? 12.625 -2.4 3.834 1 98.94 80 MET A C 1
ATOM 544 O O . MET A 1 80 ? 12.234 -1.884 4.879 1 98.94 80 MET A O 1
ATOM 548 N N . GLY A 1 81 ? 13.875 -2.35 3.479 1 98.88 81 GLY A N 1
ATOM 549 C CA . GLY A 1 81 ? 14.867 -1.659 4.285 1 98.88 81 GLY A CA 1
ATOM 550 C C . GLY A 1 81 ? 14.609 -0.17 4.406 1 98.88 81 GLY A C 1
ATOM 551 O O . GLY A 1 81 ? 14.531 0.364 5.512 1 98.88 81 GLY A O 1
ATOM 552 N N . VAL A 1 82 ? 14.445 0.514 3.248 1 98.62 82 VAL A N 1
ATOM 553 C CA . VAL A 1 82 ? 14.242 1.959 3.266 1 98.62 82 VAL A CA 1
ATOM 554 C C . VAL A 1 82 ? 12.914 2.291 3.941 1 98.62 82 VAL A C 1
ATOM 556 O O . VAL A 1 82 ? 12.812 3.281 4.668 1 98.62 82 VAL A O 1
ATOM 559 N N . MET A 1 83 ? 11.906 1.479 3.771 1 98.81 83 MET A N 1
ATOM 560 C CA . MET A 1 83 ? 10.609 1.756 4.383 1 98.81 83 MET A CA 1
ATOM 561 C C . MET A 1 83 ? 10.641 1.451 5.879 1 98.81 83 MET A C 1
ATOM 563 O O . MET A 1 83 ? 9.883 2.041 6.652 1 98.81 83 MET A O 1
ATOM 567 N N . THR A 1 84 ? 11.469 0.497 6.293 1 98.81 84 THR A N 1
ATOM 568 C CA . THR A 1 84 ? 11.656 0.273 7.719 1 98.81 84 THR A CA 1
ATOM 569 C C . THR A 1 84 ? 12.211 1.523 8.391 1 98.81 84 THR A C 1
ATOM 571 O O . THR A 1 84 ? 11.75 1.912 9.469 1 98.81 84 THR A O 1
ATOM 574 N N . VAL A 1 85 ? 13.172 2.174 7.793 1 97.38 85 VAL A N 1
ATOM 575 C CA . VAL A 1 85 ? 13.688 3.426 8.336 1 97.38 85 VAL A CA 1
ATOM 576 C C . VAL A 1 85 ? 12.57 4.461 8.398 1 97.38 85 VAL A C 1
ATOM 578 O O . VAL A 1 85 ? 12.375 5.117 9.422 1 97.38 85 VAL A O 1
ATOM 581 N N . ALA A 1 86 ? 11.82 4.617 7.305 1 97.38 86 ALA A N 1
ATOM 582 C CA . ALA A 1 86 ? 10.703 5.555 7.289 1 97.38 86 ALA A CA 1
ATOM 583 C C . ALA A 1 86 ? 9.695 5.234 8.391 1 97.38 86 ALA A C 1
ATOM 585 O O . ALA A 1 86 ? 9.172 6.137 9.039 1 97.38 86 ALA A O 1
ATOM 586 N N . LEU A 1 87 ? 9.398 3.938 8.609 1 98.56 87 LEU A N 1
ATOM 587 C CA . LEU A 1 87 ? 8.484 3.492 9.656 1 98.56 87 LEU A CA 1
ATOM 588 C C . LEU A 1 87 ? 8.969 3.924 11.031 1 98.56 87 LEU A C 1
ATOM 590 O O . LEU A 1 87 ? 8.188 4.398 11.852 1 98.56 87 LEU A O 1
ATOM 594 N N . THR A 1 88 ? 10.25 3.807 11.289 1 97.12 88 THR A N 1
ATOM 595 C CA . THR A 1 88 ? 10.781 4.18 12.594 1 97.12 88 THR A CA 1
ATOM 596 C C . THR A 1 88 ? 10.664 5.684 12.812 1 97.12 88 THR A C 1
ATOM 598 O O . THR A 1 88 ? 10.453 6.137 13.945 1 97.12 88 THR A O 1
ATOM 601 N N . VAL A 1 89 ? 10.836 6.504 11.789 1 95 89 VAL A N 1
ATOM 602 C CA . VAL A 1 89 ? 10.711 7.957 11.867 1 95 89 VAL A CA 1
ATOM 603 C C . VAL A 1 89 ? 9.281 8.336 12.234 1 95 89 VAL A C 1
ATOM 605 O O . VAL A 1 89 ? 9.055 9.273 13 1 95 89 VAL A O 1
ATOM 608 N N . LYS A 1 90 ? 8.328 7.562 11.758 1 97.44 90 LYS A N 1
ATOM 609 C CA . LYS A 1 90 ? 6.918 7.91 11.93 1 97.44 90 LYS A CA 1
ATOM 610 C C . LYS A 1 90 ? 6.324 7.207 13.148 1 97.44 90 LYS A C 1
ATOM 612 O O . LYS A 1 90 ? 5.184 7.473 13.531 1 97.44 90 LYS A O 1
ATOM 617 N N . TRP A 1 91 ? 7.098 6.383 13.797 1 97.5 91 TRP A N 1
ATOM 618 C CA . TRP A 1 91 ? 6.645 5.527 14.891 1 97.5 91 TRP A CA 1
ATOM 619 C C . TRP A 1 91 ? 5.953 6.352 15.977 1 97.5 91 TRP A C 1
ATOM 621 O O . TRP A 1 91 ? 4.883 5.977 16.453 1 97.5 91 TRP A O 1
ATOM 631 N N . PRO A 1 92 ? 6.461 7.602 16.359 1 97.19 92 PRO A N 1
ATOM 632 C CA . PRO A 1 92 ? 5.836 8.367 17.438 1 97.19 92 PRO A CA 1
ATOM 633 C C . PRO A 1 92 ? 4.438 8.867 17.078 1 97.19 92 PRO A C 1
ATOM 635 O O . PRO A 1 92 ? 3.67 9.258 17.969 1 97.19 92 PRO A O 1
ATOM 638 N N . HIS A 1 93 ? 4.105 8.844 15.836 1 97.75 93 HIS A N 1
ATOM 639 C CA . HIS A 1 93 ? 2.822 9.375 15.391 1 97.75 93 HIS A CA 1
ATOM 640 C C . HIS A 1 93 ? 1.755 8.281 15.375 1 97.75 93 HIS A C 1
ATOM 642 O O . HIS A 1 93 ? 0.597 8.547 15.039 1 97.75 93 HIS A O 1
ATOM 648 N N . GLY A 1 94 ? 2.166 7.012 15.664 1 98.31 94 GLY A N 1
ATOM 649 C CA . GLY A 1 94 ? 1.211 5.914 15.688 1 98.31 94 GLY A CA 1
ATOM 650 C C . GLY A 1 94 ? 1.021 5.262 14.328 1 98.31 94 GLY A C 1
ATOM 651 O O . GLY A 1 94 ? 1.789 5.52 13.398 1 98.31 94 GLY A O 1
ATOM 652 N N . LEU A 1 95 ? 0.062 4.48 14.102 1 98.62 95 LEU A N 1
ATOM 653 C CA . LEU A 1 95 ? -0.147 3.619 12.945 1 98.62 95 LEU A CA 1
ATOM 654 C C . LEU A 1 95 ? -0.779 4.398 11.797 1 98.62 95 LEU A C 1
ATOM 656 O O . LEU A 1 95 ? -0.353 4.273 10.648 1 98.62 95 LEU A O 1
ATOM 660 N N . TRP A 1 96 ? -1.669 5.238 12.102 1 98.44 96 TRP A N 1
ATOM 661 C CA . TRP A 1 96 ? -2.654 5.691 11.125 1 98.44 96 TRP A CA 1
ATOM 662 C C . TRP A 1 96 ? -2.09 6.816 10.266 1 98.44 96 TRP A C 1
ATOM 664 O O . TRP A 1 96 ? -1.562 7.805 10.789 1 98.44 96 TRP A O 1
ATOM 674 N N . VAL A 1 97 ? -2.361 6.797 8.953 1 97.69 97 VAL A N 1
ATOM 675 C CA . VAL A 1 97 ? -1.764 7.672 7.949 1 97.69 97 VAL A CA 1
ATOM 676 C C . VAL A 1 97 ? -2.322 9.086 8.102 1 97.69 97 VAL A C 1
ATOM 678 O O . VAL A 1 97 ? -1.624 10.07 7.836 1 97.69 97 VAL A O 1
ATOM 681 N N . GLN A 1 98 ? -3.549 9.234 8.602 1 94.69 98 GLN A N 1
ATOM 682 C CA . GLN A 1 98 ? -4.168 10.555 8.703 1 94.69 98 GLN A CA 1
ATOM 683 C C . GLN A 1 98 ? -3.471 11.414 9.75 1 94.69 98 GLN A C 1
ATOM 685 O O . GLN A 1 98 ? -3.654 12.633 9.781 1 94.69 98 GLN A O 1
ATOM 690 N N . HIS A 1 99 ? -2.695 10.82 10.641 1 95.75 99 HIS A N 1
ATOM 691 C CA . HIS A 1 99 ? -1.926 11.547 11.648 1 95.75 99 HIS A CA 1
ATOM 692 C C . HIS A 1 99 ? -0.432 11.492 11.344 1 95.75 99 HIS A C 1
ATOM 694 O O . HIS A 1 99 ? 0.393 11.523 12.258 1 95.75 99 HIS A O 1
ATOM 700 N N . ASP A 1 100 ? -0.126 11.195 10.031 1 96.88 100 ASP A N 1
ATOM 701 C CA . ASP A 1 100 ? 1.258 11.055 9.586 1 96.88 100 ASP A CA 1
ATOM 702 C C . ASP A 1 100 ? 1.931 9.859 10.25 1 96.88 100 ASP A C 1
ATOM 704 O O . ASP A 1 100 ? 3.121 9.898 10.57 1 96.88 100 ASP A O 1
ATOM 708 N N . GLY A 1 101 ? 1.146 8.812 10.531 1 98.19 101 GLY A N 1
ATOM 709 C CA . GLY A 1 101 ? 1.65 7.582 11.117 1 98.19 101 GLY A CA 1
ATOM 710 C C . GLY A 1 101 ? 2.391 6.707 10.117 1 98.19 101 GLY A C 1
ATOM 711 O O . GLY A 1 101 ? 2.609 7.109 8.977 1 98.19 101 GLY A O 1
ATOM 712 N N . TYR A 1 102 ? 2.789 5.492 10.586 1 98.69 102 TYR A N 1
ATOM 713 C CA . TYR A 1 102 ? 3.676 4.645 9.805 1 98.69 102 TYR A CA 1
ATOM 714 C C . TYR A 1 102 ? 2.881 3.66 8.953 1 98.69 102 TYR A C 1
ATOM 716 O O . TYR A 1 102 ? 3.434 2.688 8.438 1 98.69 102 TYR A O 1
ATOM 724 N N . GLU A 1 103 ? 1.597 3.869 8.766 1 98.88 103 GLU A N 1
ATOM 725 C CA . GLU A 1 103 ? 0.719 2.967 8.023 1 98.88 103 GLU A CA 1
ATOM 726 C C . GLU A 1 103 ? 1.22 2.754 6.602 1 98.88 103 GLU A C 1
ATOM 728 O O . GLU A 1 103 ? 1.301 1.617 6.129 1 98.88 103 GLU A O 1
ATOM 733 N N . PHE A 1 104 ? 1.594 3.84 5.93 1 98.88 104 PHE A N 1
ATOM 734 C CA . PHE A 1 104 ? 1.963 3.732 4.523 1 98.88 104 PHE A CA 1
ATOM 735 C C . PHE A 1 104 ? 3.281 2.984 4.367 1 98.88 104 PHE A C 1
ATOM 737 O O . PHE A 1 104 ? 3.355 2 3.627 1 98.88 104 PHE A O 1
ATOM 744 N N . PRO A 1 105 ? 4.367 3.404 5.016 1 98.88 105 PRO A N 1
ATOM 745 C CA . PRO A 1 105 ? 5.582 2.598 4.867 1 98.88 105 PRO A CA 1
ATOM 746 C C . PRO A 1 105 ? 5.383 1.147 5.301 1 98.88 105 PRO A C 1
ATOM 748 O O . PRO A 1 105 ? 6.016 0.243 4.75 1 98.88 105 PRO A O 1
ATOM 751 N N . PHE A 1 106 ? 4.523 0.906 6.277 1 98.94 106 PHE A N 1
ATOM 752 C CA . PHE A 1 106 ? 4.227 -0.459 6.695 1 98.94 106 PHE A CA 1
ATOM 753 C C . PHE A 1 106 ? 3.605 -1.252 5.551 1 98.94 106 PHE A C 1
ATOM 755 O O . PHE A 1 106 ? 4.02 -2.379 5.273 1 98.94 106 PHE A O 1
ATOM 762 N N . VAL A 1 107 ? 2.643 -0.726 4.863 1 98.94 107 VAL A N 1
ATOM 763 C CA . VAL A 1 107 ? 1.997 -1.381 3.732 1 98.94 107 VAL A CA 1
ATOM 764 C C . VAL A 1 107 ? 3.023 -1.638 2.631 1 98.94 107 VAL A C 1
ATOM 766 O O . VAL A 1 107 ? 3.008 -2.693 1.992 1 98.94 107 VAL A O 1
ATOM 769 N N . LEU A 1 108 ? 3.941 -0.681 2.406 1 98.94 108 LEU A N 1
ATOM 770 C CA . LEU A 1 108 ? 4.969 -0.867 1.389 1 98.94 108 LEU A CA 1
ATOM 771 C C . LEU A 1 108 ? 5.918 -1.997 1.773 1 98.94 108 LEU A C 1
ATOM 773 O O . LEU A 1 108 ? 6.363 -2.76 0.913 1 98.94 108 LEU A O 1
ATOM 777 N N . ILE A 1 109 ? 6.254 -2.117 3.059 1 98.94 109 ILE A N 1
ATOM 778 C CA . ILE A 1 109 ? 7.059 -3.236 3.537 1 98.94 109 ILE A CA 1
ATOM 779 C C . ILE A 1 109 ? 6.336 -4.551 3.244 1 98.94 109 ILE A C 1
ATOM 781 O O . ILE A 1 109 ? 6.941 -5.504 2.748 1 98.94 109 ILE A O 1
ATOM 785 N N . VAL A 1 110 ? 5.07 -4.594 3.518 1 98.94 110 VAL A N 1
ATOM 786 C CA . VAL A 1 110 ? 4.266 -5.789 3.297 1 98.94 110 VAL A CA 1
ATOM 787 C C . VAL A 1 110 ? 4.223 -6.117 1.807 1 98.94 110 VAL A C 1
ATOM 789 O O . VAL A 1 110 ? 4.293 -7.289 1.422 1 98.94 110 VAL A O 1
ATOM 792 N N . ILE A 1 111 ? 4.125 -5.109 0.932 1 98.88 111 ILE A N 1
ATOM 793 C CA . ILE A 1 111 ? 4.137 -5.332 -0.51 1 98.88 111 ILE A CA 1
ATOM 794 C C . ILE A 1 111 ? 5.473 -5.949 -0.923 1 98.88 111 ILE A C 1
ATOM 796 O O . ILE A 1 111 ? 5.508 -6.906 -1.699 1 98.88 111 ILE A O 1
ATOM 800 N N . GLY A 1 112 ? 6.582 -5.402 -0.412 1 98.88 112 GLY A N 1
ATOM 801 C CA . GLY A 1 112 ? 7.879 -5.996 -0.685 1 98.88 112 GLY A CA 1
ATOM 802 C C . GLY A 1 112 ? 7.969 -7.453 -0.269 1 98.88 112 GLY A C 1
ATOM 803 O O . GLY A 1 112 ? 8.469 -8.289 -1.022 1 98.88 112 GLY A O 1
ATOM 804 N N . ALA A 1 113 ? 7.48 -7.73 0.902 1 98.88 113 ALA A N 1
ATOM 805 C CA . ALA A 1 113 ? 7.48 -9.102 1.396 1 98.88 113 ALA A CA 1
ATOM 806 C C . ALA A 1 113 ? 6.598 -10 0.529 1 98.88 113 ALA A C 1
ATOM 808 O O . ALA A 1 113 ? 6.98 -11.125 0.2 1 98.88 113 ALA A O 1
ATOM 809 N N . ALA A 1 114 ? 5.445 -9.523 0.18 1 98.19 114 ALA A N 1
ATOM 810 C CA . ALA A 1 114 ? 4.504 -10.297 -0.625 1 98.19 114 ALA A CA 1
ATOM 811 C C . ALA A 1 114 ? 5.102 -10.648 -1.984 1 98.19 114 ALA A C 1
ATOM 813 O O . ALA A 1 114 ? 5 -11.789 -2.438 1 98.19 114 ALA A O 1
ATOM 814 N N . LEU A 1 115 ? 5.746 -9.68 -2.623 1 98.06 115 LEU A N 1
ATOM 815 C CA . LEU A 1 115 ? 6.324 -9.906 -3.941 1 98.06 115 LEU A CA 1
ATOM 816 C C . LEU A 1 115 ? 7.547 -10.82 -3.848 1 98.06 115 LEU A C 1
ATOM 818 O O . LEU A 1 115 ? 7.805 -11.609 -4.754 1 98.06 115 LEU A O 1
ATOM 822 N N . THR A 1 116 ? 8.258 -10.719 -2.719 1 98.31 116 THR A N 1
ATOM 823 C CA . THR A 1 116 ? 9.367 -11.633 -2.494 1 98.31 116 THR A CA 1
ATOM 824 C C . THR A 1 116 ? 8.859 -13.062 -2.33 1 98.31 116 THR A C 1
ATOM 826 O O . THR A 1 116 ? 9.438 -14 -2.881 1 98.31 116 THR A O 1
ATOM 829 N N . ALA A 1 117 ? 7.785 -13.227 -1.637 1 97.19 117 ALA A N 1
ATOM 830 C CA . ALA A 1 117 ? 7.219 -14.547 -1.364 1 97.19 117 ALA A CA 1
ATOM 831 C C . ALA A 1 117 ? 6.59 -15.141 -2.621 1 97.19 117 ALA A C 1
ATOM 833 O O . ALA A 1 117 ? 6.66 -16.359 -2.844 1 97.19 117 ALA A O 1
ATOM 834 N N . THR A 1 118 ? 5.992 -14.336 -3.414 1 95.12 118 THR A N 1
ATOM 835 C CA . THR A 1 118 ? 5.199 -14.797 -4.547 1 95.12 118 THR A CA 1
ATOM 836 C C . THR A 1 118 ? 6.051 -14.867 -5.812 1 95.12 118 THR A C 1
ATOM 838 O O . THR A 1 118 ? 5.828 -15.719 -6.672 1 95.12 118 THR A O 1
ATOM 841 N N . GLY A 1 119 ? 7.051 -13.969 -5.91 1 95.31 119 GLY A N 1
ATOM 842 C CA . GLY A 1 119 ? 7.777 -13.75 -7.156 1 95.31 119 GLY A CA 1
ATOM 843 C C . GLY A 1 119 ? 7.156 -12.68 -8.031 1 95.31 119 GLY A C 1
ATOM 844 O O . GLY A 1 119 ? 6.082 -12.164 -7.719 1 95.31 119 GLY A O 1
ATOM 845 N N . PRO A 1 120 ? 7.844 -12.352 -9.078 1 96.75 120 PRO A N 1
ATOM 846 C CA . PRO A 1 120 ? 7.434 -11.195 -9.883 1 96.75 120 PRO A CA 1
ATOM 847 C C . PRO A 1 120 ? 6.391 -11.555 -10.938 1 96.75 120 PRO A C 1
ATOM 849 O O . PRO A 1 120 ? 5.812 -10.664 -11.562 1 96.75 120 PRO A O 1
ATOM 852 N N . GLY A 1 121 ? 6.031 -12.766 -11.141 1 94.44 121 GLY A N 1
ATOM 853 C CA . GLY A 1 121 ? 5.215 -13.195 -12.266 1 94.44 121 GLY A CA 1
ATOM 854 C C . GLY A 1 121 ? 6.02 -13.406 -13.531 1 94.44 121 GLY A C 1
ATOM 855 O O . GLY A 1 121 ? 7.211 -13.102 -13.578 1 94.44 121 GLY A O 1
ATOM 856 N N . GLN A 1 122 ? 5.371 -13.922 -14.602 1 94.38 122 GLN A N 1
ATOM 857 C CA . GLN A 1 122 ? 6.078 -14.312 -15.82 1 94.38 122 GLN A CA 1
ATOM 858 C C . GLN A 1 122 ? 6.43 -13.086 -16.672 1 94.38 122 GLN A C 1
ATOM 860 O O . GLN A 1 122 ? 7.41 -13.102 -17.406 1 94.38 122 GLN A O 1
ATOM 865 N N . TRP A 1 123 ? 5.609 -12.094 -16.609 1 96.88 123 TRP A N 1
ATOM 866 C CA . TRP A 1 123 ? 5.91 -10.852 -17.312 1 96.88 123 TRP A CA 1
ATOM 867 C C . TRP A 1 123 ? 6.902 -10 -16.516 1 96.88 123 TRP A C 1
ATOM 869 O O . TRP A 1 123 ? 6.543 -8.938 -16 1 96.88 123 TRP A O 1
ATOM 879 N N . SER A 1 124 ? 8.172 -10.508 -16.484 1 98.38 124 SER A N 1
ATOM 880 C CA . SER A 1 124 ? 9.234 -9.906 -15.68 1 98.38 124 SER A CA 1
ATOM 881 C C . SER A 1 124 ? 10.609 -10.25 -16.25 1 98.38 124 SER A C 1
ATOM 883 O O . SER A 1 124 ? 10.742 -11.164 -17.062 1 98.38 124 SER A O 1
ATOM 885 N N . VAL A 1 125 ? 11.617 -9.469 -15.883 1 98.69 125 VAL A N 1
ATOM 886 C CA . VAL A 1 125 ? 12.984 -9.781 -16.281 1 98.69 125 VAL A CA 1
ATOM 887 C C . VAL A 1 125 ? 13.414 -11.117 -15.664 1 98.69 125 VAL A C 1
ATOM 889 O O . VAL A 1 125 ? 14.047 -11.938 -16.328 1 98.69 125 VAL A O 1
ATOM 892 N N . ASP A 1 126 ? 13.109 -11.312 -14.367 1 98.31 126 ASP A N 1
ATOM 893 C CA . ASP A 1 126 ? 13.352 -12.625 -13.766 1 98.31 126 ASP A CA 1
ATOM 894 C C . ASP A 1 126 ? 12.727 -13.734 -14.609 1 98.31 126 ASP A C 1
ATOM 896 O O . ASP A 1 126 ? 13.32 -14.797 -14.781 1 98.31 126 ASP A O 1
ATOM 900 N N . GLY A 1 127 ? 11.461 -13.477 -15.062 1 96.94 127 GLY A N 1
ATOM 901 C CA . GLY A 1 127 ? 10.797 -14.445 -15.922 1 96.94 127 GLY A CA 1
ATOM 902 C C . GLY A 1 127 ? 11.562 -14.711 -17.203 1 96.94 127 GLY A C 1
ATOM 903 O O . GLY A 1 127 ? 11.719 -15.867 -17.609 1 96.94 127 GLY A O 1
ATOM 904 N N . ALA A 1 128 ? 12.008 -13.68 -17.844 1 97.75 128 ALA A N 1
ATOM 905 C CA . ALA A 1 128 ? 12.758 -13.812 -19.094 1 97.75 128 ALA A CA 1
ATOM 906 C C . ALA A 1 128 ? 14.055 -14.578 -18.875 1 97.75 128 ALA A C 1
ATOM 908 O O . ALA A 1 128 ? 14.539 -15.266 -19.781 1 97.75 128 ALA A O 1
ATOM 909 N N . LEU A 1 129 ? 14.531 -14.523 -17.719 1 97.62 129 LEU A N 1
ATOM 910 C CA . LEU A 1 129 ? 15.797 -15.164 -17.406 1 97.62 129 LEU A CA 1
ATOM 911 C C . LEU A 1 129 ? 15.578 -16.531 -16.781 1 97.62 129 LEU A C 1
ATOM 913 O O . LEU A 1 129 ? 16.531 -17.219 -16.406 1 97.62 129 LEU A O 1
ATOM 917 N N . GLY A 1 130 ? 14.328 -16.906 -16.609 1 95.44 130 GLY A N 1
ATOM 918 C CA . GLY A 1 130 ? 13.992 -18.203 -16.031 1 95.44 130 GLY A CA 1
ATOM 919 C C . GLY A 1 130 ? 14.102 -18.234 -14.523 1 95.44 130 GLY A C 1
ATOM 920 O O . GLY A 1 130 ? 14.242 -19.312 -13.922 1 95.44 130 GLY A O 1
ATOM 921 N N . LEU A 1 131 ? 14.055 -17.047 -13.875 1 92.94 131 LEU A N 1
ATOM 922 C CA . LEU A 1 131 ? 14.25 -16.922 -12.438 1 92.94 131 LEU A CA 1
ATOM 923 C C . LEU A 1 131 ? 12.945 -16.516 -11.742 1 92.94 131 LEU A C 1
ATOM 925 O O . LEU A 1 131 ? 12.961 -16.109 -10.578 1 92.94 131 LEU A O 1
ATOM 929 N N . ALA A 1 132 ? 11.898 -16.594 -12.359 1 89.62 132 ALA A N 1
ATOM 930 C CA . ALA A 1 132 ? 10.656 -16.031 -11.836 1 89.62 132 ALA A CA 1
ATOM 931 C C . ALA A 1 132 ? 10.164 -16.812 -10.617 1 89.62 132 ALA A C 1
ATOM 933 O O . ALA A 1 132 ? 9.414 -16.297 -9.797 1 89.62 132 ALA A O 1
ATOM 934 N N . HIS A 1 133 ? 10.617 -18.078 -10.5 1 91.69 133 HIS A N 1
ATOM 935 C CA . HIS A 1 133 ? 10.188 -18.891 -9.375 1 91.69 133 HIS A CA 1
ATOM 936 C C . HIS A 1 133 ? 11.266 -18.969 -8.297 1 91.69 133 HIS A C 1
ATOM 938 O O . HIS A 1 133 ? 12.008 -19.953 -8.219 1 91.69 133 HIS A O 1
ATOM 944 N N . TRP A 1 134 ? 11.242 -17.984 -7.449 1 93.69 134 TRP A N 1
ATOM 945 C CA . TRP A 1 134 ? 12.172 -17.938 -6.324 1 93.69 134 TRP A CA 1
ATOM 946 C C . TRP A 1 134 ? 11.688 -18.844 -5.191 1 93.69 134 TRP A C 1
ATOM 948 O O . TRP A 1 134 ? 10.484 -18.938 -4.934 1 93.69 134 TRP A O 1
ATOM 958 N N . ALA A 1 135 ? 12.742 -19.562 -4.516 1 95.88 135 ALA A N 1
ATOM 959 C CA . ALA A 1 135 ? 12.398 -20.391 -3.357 1 95.88 135 ALA A CA 1
ATOM 960 C C . ALA A 1 135 ? 11.883 -19.531 -2.205 1 95.88 135 ALA A C 1
ATOM 962 O O . ALA A 1 135 ? 12.312 -18.391 -2.033 1 95.88 135 ALA A O 1
ATOM 963 N N . LEU A 1 136 ? 10.984 -20.078 -1.438 1 95.62 136 LEU A N 1
ATOM 964 C CA . LEU A 1 136 ? 10.32 -19.344 -0.364 1 95.62 136 LEU A CA 1
ATOM 965 C C . LEU A 1 136 ? 11.32 -18.906 0.699 1 95.62 136 LEU A C 1
ATOM 967 O O . LEU A 1 136 ? 11.086 -17.938 1.428 1 95.62 136 LEU A O 1
ATOM 971 N N . TRP A 1 137 ? 12.469 -19.594 0.809 1 96.75 137 TRP A N 1
ATOM 972 C CA . TRP A 1 137 ? 13.438 -19.219 1.836 1 96.75 137 TRP A CA 1
ATOM 973 C C . TRP A 1 137 ? 14.023 -17.844 1.56 1 96.75 137 TRP A C 1
ATOM 975 O O . TRP A 1 137 ? 14.656 -17.25 2.43 1 96.75 137 TRP A O 1
ATOM 985 N N . TRP A 1 138 ? 13.883 -17.281 0.387 1 97.56 138 TRP A N 1
ATOM 986 C CA . TRP A 1 138 ? 14.344 -15.93 0.082 1 97.56 138 TRP A CA 1
ATOM 987 C C . TRP A 1 138 ? 13.523 -14.891 0.842 1 97.56 138 TRP A C 1
ATOM 989 O O . TRP A 1 138 ? 13.961 -13.75 1.022 1 97.56 138 TRP A O 1
ATOM 999 N N . LEU A 1 139 ? 12.328 -15.297 1.257 1 98.06 139 LEU A N 1
ATOM 1000 C CA . LEU A 1 139 ? 11.516 -14.352 2.023 1 98.06 139 LEU A CA 1
ATOM 1001 C C . LEU A 1 139 ? 12.172 -14.031 3.357 1 98.06 139 LEU A C 1
ATOM 1003 O O . LEU A 1 139 ? 12.477 -12.867 3.639 1 98.06 139 LEU A O 1
ATOM 1007 N N . PRO A 1 140 ? 12.438 -15.023 4.238 1 98.5 140 PRO A N 1
ATOM 1008 C CA . PRO A 1 140 ? 13.094 -14.656 5.492 1 98.5 140 PRO A CA 1
ATOM 1009 C C . PRO A 1 140 ? 14.469 -14.031 5.273 1 98.5 140 PRO A C 1
ATOM 1011 O O . PRO A 1 140 ? 14.898 -13.188 6.059 1 98.5 140 PRO A O 1
ATOM 1014 N N . ALA A 1 141 ? 15.203 -14.383 4.27 1 98.75 141 ALA A N 1
ATOM 1015 C CA . ALA A 1 141 ? 16.484 -13.766 3.957 1 98.75 141 ALA A CA 1
ATOM 1016 C C . ALA A 1 141 ? 16.312 -12.289 3.594 1 98.75 141 ALA A C 1
ATOM 1018 O O . ALA A 1 141 ? 17.062 -11.438 4.086 1 98.75 141 ALA A O 1
ATOM 1019 N N . ALA A 1 142 ? 15.328 -12.016 2.727 1 98.88 142 ALA A N 1
ATOM 1020 C CA . ALA A 1 142 ? 15.062 -10.641 2.305 1 98.88 142 ALA A CA 1
ATOM 1021 C C . ALA A 1 142 ? 14.57 -9.797 3.475 1 98.88 142 ALA A C 1
ATOM 1023 O O . ALA A 1 142 ? 14.93 -8.625 3.598 1 98.88 142 ALA A O 1
ATOM 1024 N N . VAL A 1 143 ? 13.727 -10.383 4.328 1 98.88 143 VAL A N 1
ATOM 1025 C CA . VAL A 1 143 ? 13.234 -9.68 5.504 1 98.88 143 VAL A CA 1
ATOM 1026 C C . VAL A 1 143 ? 14.391 -9.375 6.453 1 98.88 143 VAL A C 1
ATOM 1028 O O . VAL A 1 143 ? 14.523 -8.258 6.945 1 98.88 143 VAL A O 1
ATOM 1031 N N . ALA A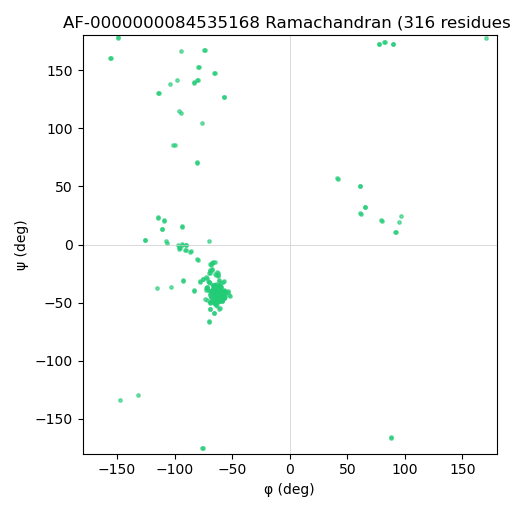 1 144 ? 15.211 -10.359 6.707 1 98.88 144 ALA A N 1
ATOM 1032 C CA . ALA A 1 144 ? 16.375 -10.156 7.578 1 98.88 144 ALA A CA 1
ATOM 1033 C C . ALA A 1 144 ? 17.281 -9.07 7.031 1 98.88 144 ALA A C 1
ATOM 1035 O O . ALA A 1 144 ? 17.703 -8.18 7.77 1 98.88 144 ALA A O 1
ATOM 1036 N N . ALA A 1 145 ? 17.578 -9.109 5.781 1 98.81 145 ALA A N 1
ATOM 1037 C CA . ALA A 1 145 ? 18.469 -8.125 5.16 1 98.81 145 ALA A CA 1
ATOM 1038 C C . ALA A 1 145 ? 17.828 -6.746 5.113 1 98.81 145 ALA A C 1
ATOM 1040 O O . ALA A 1 145 ? 18.453 -5.742 5.445 1 98.81 145 ALA A O 1
ATOM 1041 N N . GLY A 1 146 ? 16.578 -6.688 4.629 1 98.88 146 GLY A N 1
ATOM 1042 C CA . GLY A 1 146 ? 15.883 -5.422 4.477 1 98.88 146 GLY A CA 1
ATOM 1043 C C . GLY A 1 146 ? 15.492 -4.789 5.801 1 98.88 146 GLY A C 1
ATOM 1044 O O . GLY A 1 146 ? 16.047 -3.752 6.184 1 98.88 146 GLY A O 1
ATOM 1045 N N . VAL A 1 147 ? 14.562 -5.434 6.562 1 98.88 147 VAL A N 1
ATOM 1046 C CA . VAL A 1 147 ? 14.078 -4.918 7.84 1 98.88 147 VAL A CA 1
ATOM 1047 C C . VAL A 1 147 ? 15.234 -4.855 8.836 1 98.88 147 VAL A C 1
ATOM 1049 O O . VAL A 1 147 ? 15.414 -3.846 9.523 1 98.88 147 VAL A O 1
ATOM 1052 N N . GLY A 1 148 ? 16 -5.922 8.906 1 98.75 148 GLY A N 1
ATOM 1053 C CA . GLY A 1 148 ? 17.188 -5.891 9.766 1 98.75 148 GLY A CA 1
ATOM 1054 C C . GLY A 1 148 ? 18.156 -4.785 9.398 1 98.75 148 GLY A C 1
ATOM 1055 O O . GLY A 1 148 ? 18.656 -4.086 10.273 1 98.75 148 GLY A O 1
ATOM 1056 N N . GLY A 1 149 ? 18.469 -4.605 8.125 1 98.25 149 GLY A N 1
ATOM 1057 C CA . GLY A 1 149 ? 19.344 -3.533 7.668 1 98.25 149 GLY A CA 1
ATOM 1058 C C . GLY A 1 149 ? 18.797 -2.152 7.977 1 98.25 149 GLY A C 1
ATOM 1059 O O . GLY A 1 149 ? 19.531 -1.256 8.375 1 98.25 149 GLY A O 1
ATOM 1060 N N . GLY A 1 150 ? 17.484 -1.978 7.742 1 97.81 150 GLY A N 1
ATOM 1061 C CA . GLY A 1 150 ? 16.859 -0.711 8.086 1 97.81 150 GLY A CA 1
ATOM 1062 C C . GLY A 1 150 ? 16.969 -0.373 9.562 1 97.81 150 GLY A C 1
ATOM 1063 O O . GLY A 1 150 ? 17.297 0.762 9.922 1 97.81 150 GLY A O 1
ATOM 1064 N N . LEU A 1 151 ? 16.688 -1.346 10.43 1 97.94 151 LEU A N 1
ATOM 1065 C CA . LEU A 1 151 ? 16.781 -1.133 11.867 1 97.94 151 LEU A CA 1
ATOM 1066 C C . LEU A 1 151 ? 18.234 -0.845 12.273 1 97.94 151 LEU A C 1
ATOM 1068 O O . LEU A 1 151 ? 18.484 0.017 13.117 1 97.94 151 LEU A O 1
ATOM 1072 N N . ALA A 1 152 ? 19.188 -1.573 11.688 1 97.25 152 ALA A N 1
ATOM 1073 C CA . ALA A 1 152 ? 20.609 -1.325 11.961 1 97.25 152 ALA A CA 1
ATOM 1074 C C . ALA A 1 152 ? 21 0.091 11.562 1 97.25 152 ALA A C 1
ATOM 1076 O O . ALA A 1 152 ? 21.766 0.755 12.273 1 97.25 152 ALA A O 1
ATOM 1077 N N . THR A 1 153 ? 20.5 0.484 10.398 1 94.75 153 THR A N 1
ATOM 1078 C CA . THR A 1 153 ? 20.781 1.841 9.938 1 94.75 153 THR A CA 1
ATOM 1079 C C . THR A 1 153 ? 20.234 2.867 10.93 1 94.75 153 THR A C 1
ATOM 1081 O O . THR A 1 153 ? 20.922 3.844 11.258 1 94.75 153 THR A O 1
ATOM 1084 N N . ARG A 1 154 ? 19.016 2.66 11.398 1 92.81 154 ARG A N 1
ATOM 1085 C CA . ARG A 1 154 ? 18.422 3.562 12.375 1 92.81 154 ARG A CA 1
ATOM 1086 C C . ARG A 1 154 ? 19.266 3.637 13.641 1 92.81 154 ARG A C 1
ATOM 1088 O O . ARG A 1 154 ? 19.516 4.727 14.164 1 92.81 154 ARG A O 1
ATOM 1095 N N . VAL A 1 155 ? 19.719 2.562 14.102 1 93.44 155 VAL A N 1
ATOM 1096 C CA . VAL A 1 155 ? 20.5 2.506 15.328 1 93.44 155 VAL A CA 1
ATOM 1097 C C . VAL A 1 155 ? 21.859 3.162 15.094 1 93.44 155 VAL A C 1
ATOM 1099 O O . VAL A 1 155 ? 22.312 3.986 15.891 1 93.44 155 VAL A O 1
ATOM 1102 N N . ALA A 1 156 ? 22.453 2.893 14.016 1 93 156 ALA A N 1
ATOM 1103 C CA . ALA A 1 156 ? 23.797 3.363 13.727 1 93 156 ALA A CA 1
ATOM 1104 C C . ALA A 1 156 ? 23.828 4.875 13.508 1 93 156 ALA A C 1
ATOM 1106 O O . ALA A 1 156 ? 24.797 5.547 13.859 1 93 156 ALA A O 1
ATOM 1107 N N . LEU A 1 157 ? 22.703 5.328 12.945 1 91.44 157 LEU A N 1
ATOM 1108 C CA . LEU A 1 157 ? 22.719 6.727 12.539 1 91.44 157 LEU A CA 1
ATOM 1109 C C . LEU A 1 157 ? 21.875 7.582 13.477 1 91.44 157 LEU A C 1
ATOM 1111 O O . LEU A 1 157 ? 21.656 8.766 13.211 1 91.44 157 LEU A O 1
ATOM 1115 N N . HIS A 1 158 ? 21.344 6.957 14.445 1 87.81 158 HIS A N 1
ATOM 1116 C CA . HIS A 1 158 ? 20.531 7.711 15.391 1 87.81 158 HIS A CA 1
ATOM 1117 C C . HIS A 1 158 ? 21.328 8.852 16.016 1 87.81 158 HIS A C 1
ATOM 1119 O O . HIS A 1 158 ? 22.484 8.68 16.375 1 87.81 158 HIS A O 1
ATOM 1125 N N . ARG A 1 159 ? 20.688 9.961 15.867 1 78.56 159 ARG A N 1
ATOM 1126 C CA . ARG A 1 159 ? 21.281 11.133 16.516 1 78.56 159 ARG A CA 1
ATOM 1127 C C . ARG A 1 159 ? 20.641 11.383 17.875 1 78.56 159 ARG A C 1
ATOM 1129 O O . ARG A 1 159 ? 19.422 11.461 17.984 1 78.56 159 ARG A O 1
ATOM 1136 N N . ALA A 1 160 ? 21.422 11.258 19.047 1 64.19 160 ALA A N 1
ATOM 1137 C CA . ALA A 1 160 ? 21.016 11.516 20.422 1 64.19 160 ALA A CA 1
ATOM 1138 C C . ALA A 1 160 ? 20.703 12.992 20.625 1 64.19 160 ALA A C 1
ATOM 1140 O O . ALA A 1 160 ? 21.281 13.859 19.984 1 64.19 160 ALA A O 1
ATOM 1141 N N . MET B 1 1 ? 0.891 -19.828 -4.906 1 66.69 1 MET B N 1
ATOM 1142 C CA . MET B 1 1 ? 1.104 -18.422 -4.543 1 66.69 1 MET B CA 1
ATOM 1143 C C . MET B 1 1 ? 0.233 -18.031 -3.352 1 66.69 1 MET B C 1
ATOM 1145 O O . MET B 1 1 ? -0.879 -17.531 -3.529 1 66.69 1 MET B O 1
ATOM 1149 N N . ASN B 1 2 ? 0.667 -18.5 -2.09 1 89.38 2 ASN B N 1
ATOM 1150 C CA . ASN B 1 2 ? -0.255 -18.438 -0.962 1 89.38 2 ASN B CA 1
ATOM 1151 C C . ASN B 1 2 ? 0.255 -17.484 0.118 1 89.38 2 ASN B C 1
ATOM 1153 O O . ASN B 1 2 ? -0.475 -16.594 0.568 1 89.38 2 ASN B O 1
ATOM 1157 N N . THR B 1 3 ? 1.516 -17.5 0.305 1 96.38 3 THR B N 1
ATOM 1158 C CA . THR B 1 3 ? 2.016 -16.734 1.45 1 96.38 3 THR B CA 1
ATOM 1159 C C . THR B 1 3 ? 1.964 -15.242 1.175 1 96.38 3 THR B C 1
ATOM 1161 O O . THR B 1 3 ? 1.51 -14.461 2.02 1 96.38 3 THR B O 1
ATOM 1164 N N . GLY B 1 4 ? 2.432 -14.812 0.018 1 96.75 4 GLY B N 1
ATOM 1165 C CA . GLY B 1 4 ? 2.4 -13.406 -0.346 1 96.75 4 GLY B CA 1
ATOM 1166 C C . GLY B 1 4 ? 0.996 -12.844 -0.424 1 96.75 4 GLY B C 1
ATOM 1167 O O . GLY B 1 4 ? 0.741 -11.734 0.045 1 96.75 4 GLY B O 1
ATOM 1168 N N . LEU B 1 5 ? 0.128 -13.594 -0.976 1 97.06 5 LEU B N 1
ATOM 1169 C CA . LEU B 1 5 ? -1.26 -13.156 -1.097 1 97.06 5 LEU B CA 1
ATOM 1170 C C . LEU B 1 5 ? -1.923 -13.07 0.274 1 97.06 5 LEU B C 1
ATOM 1172 O O . LEU B 1 5 ? -2.697 -12.148 0.536 1 97.06 5 LEU B O 1
ATOM 1176 N N . LEU B 1 6 ? -1.623 -14.047 1.125 1 98.06 6 LEU B N 1
ATOM 1177 C CA . LEU B 1 6 ? -2.16 -14.055 2.48 1 98.06 6 LEU B CA 1
ATOM 1178 C C . LEU B 1 6 ? -1.712 -12.82 3.25 1 98.06 6 LEU B C 1
ATOM 1180 O O . LEU B 1 6 ? -2.525 -12.156 3.9 1 98.06 6 LEU B O 1
ATOM 1184 N N . LEU B 1 7 ? -0.451 -12.477 3.156 1 98.38 7 LEU B N 1
ATOM 1185 C CA . LEU B 1 7 ? 0.096 -11.312 3.838 1 98.38 7 LEU B CA 1
ATOM 1186 C C . LEU B 1 7 ? -0.588 -10.031 3.359 1 98.38 7 LEU B C 1
ATOM 1188 O O . LEU B 1 7 ? -1.014 -9.211 4.172 1 98.38 7 LEU B O 1
ATOM 1192 N N . LEU B 1 8 ? -0.688 -9.945 2.088 1 98.31 8 LEU B N 1
ATOM 1193 C CA . LEU B 1 8 ? -1.264 -8.75 1.48 1 98.31 8 LEU B CA 1
ATOM 1194 C C . LEU B 1 8 ? -2.725 -8.586 1.885 1 98.31 8 LEU B C 1
ATOM 1196 O O . LEU B 1 8 ? -3.145 -7.488 2.27 1 98.31 8 LEU B O 1
ATOM 1200 N N . ARG B 1 9 ? -3.49 -9.641 1.853 1 98.44 9 ARG B N 1
ATOM 1201 C CA . ARG B 1 9 ? -4.91 -9.578 2.184 1 98.44 9 ARG B CA 1
ATOM 1202 C C . ARG B 1 9 ? -5.113 -9.242 3.658 1 98.44 9 ARG B C 1
ATOM 1204 O O . ARG B 1 9 ? -5.961 -8.414 4 1 98.44 9 ARG B O 1
ATOM 1211 N N . LEU B 1 10 ? -4.375 -9.945 4.5 1 98.81 10 LEU B N 1
ATOM 1212 C CA . LEU B 1 10 ? -4.574 -9.773 5.934 1 98.81 10 LEU B CA 1
ATOM 1213 C C . LEU B 1 10 ? -4.25 -8.344 6.363 1 98.81 10 LEU B C 1
ATOM 1215 O O . LEU B 1 10 ? -5.055 -7.695 7.031 1 98.81 10 LEU B O 1
ATOM 1219 N N . VAL B 1 11 ? -3.123 -7.863 5.949 1 98.88 11 VAL B N 1
ATOM 1220 C CA . VAL B 1 11 ? -2.684 -6.543 6.398 1 98.88 11 VAL B CA 1
ATOM 1221 C C . VAL B 1 11 ? -3.58 -5.469 5.789 1 98.88 11 VAL B C 1
ATOM 1223 O O . VAL B 1 11 ? -4.113 -4.617 6.508 1 98.88 11 VAL B O 1
ATOM 1226 N N . THR B 1 12 ? -3.805 -5.488 4.473 1 98.88 12 THR B N 1
ATOM 1227 C CA . THR B 1 12 ? -4.617 -4.465 3.82 1 98.88 12 THR B CA 1
ATOM 1228 C C . THR B 1 12 ? -6.062 -4.535 4.301 1 98.88 12 THR B C 1
ATOM 1230 O O . THR B 1 12 ? -6.676 -3.506 4.59 1 98.88 12 THR B O 1
ATOM 1233 N N . GLY B 1 13 ? -6.59 -5.77 4.402 1 98.94 13 GLY B N 1
ATOM 1234 C CA . GLY B 1 13 ? -7.969 -5.934 4.836 1 98.94 13 GLY B CA 1
ATOM 1235 C C . GLY B 1 13 ? -8.219 -5.41 6.238 1 98.94 13 GLY B C 1
ATOM 1236 O O . GLY B 1 13 ? -9.203 -4.695 6.473 1 98.94 13 GLY B O 1
ATOM 1237 N N . LEU B 1 14 ? -7.344 -5.707 7.125 1 98.94 14 LEU B N 1
ATOM 1238 C CA . LEU B 1 14 ? -7.535 -5.301 8.516 1 98.94 14 LEU B CA 1
ATOM 1239 C C . LEU B 1 14 ? -7.324 -3.797 8.672 1 98.94 14 LEU B C 1
ATOM 1241 O O . LEU B 1 14 ? -8 -3.154 9.477 1 98.94 14 LEU B O 1
ATOM 1245 N N . LEU B 1 15 ? -6.379 -3.236 7.953 1 98.94 15 LEU B N 1
ATOM 1246 C CA . LEU B 1 15 ? -6.191 -1.79 7.992 1 98.94 15 LEU B CA 1
ATOM 1247 C C . LEU B 1 15 ? -7.434 -1.066 7.488 1 98.94 15 LEU B C 1
ATOM 1249 O O . LEU B 1 15 ? -7.887 -0.098 8.102 1 98.94 15 LEU B O 1
ATOM 1253 N N . ILE B 1 16 ? -7.996 -1.534 6.359 1 98.94 16 ILE B N 1
ATOM 1254 C CA . ILE B 1 16 ? -9.188 -0.908 5.789 1 98.94 16 ILE B CA 1
ATOM 1255 C C . ILE B 1 16 ? -10.352 -1.034 6.766 1 98.94 16 ILE B C 1
ATOM 1257 O O . ILE B 1 16 ? -11.094 -0.07 6.988 1 98.94 16 ILE B O 1
ATOM 1261 N N . ALA B 1 17 ? -10.523 -2.215 7.336 1 98.94 17 ALA B N 1
ATOM 1262 C CA . ALA B 1 17 ? -11.562 -2.4 8.344 1 98.94 17 ALA B CA 1
ATOM 1263 C C . ALA B 1 17 ? -11.359 -1.452 9.523 1 98.94 17 ALA B C 1
ATOM 1265 O O . ALA B 1 17 ? -12.32 -0.896 10.055 1 98.94 17 ALA B O 1
ATOM 1266 N N . GLY B 1 18 ? -10.141 -1.321 9.969 1 98.88 18 GLY B N 1
ATOM 1267 C CA . GLY B 1 18 ? -9.836 -0.387 11.039 1 98.88 18 GLY B CA 1
ATOM 1268 C C . GLY B 1 18 ? -10.242 1.039 10.727 1 98.88 18 GLY B C 1
ATOM 1269 O O . GLY B 1 18 ? -10.805 1.732 11.578 1 98.88 18 GLY B O 1
ATOM 1270 N N . HIS B 1 19 ? -9.938 1.514 9.547 1 98.69 19 HIS B N 1
ATOM 1271 C CA . HIS B 1 19 ? -10.375 2.838 9.117 1 98.69 19 HIS B CA 1
ATOM 1272 C C . HIS B 1 19 ? -11.891 2.967 9.18 1 98.69 19 HIS B C 1
ATOM 1274 O O . HIS B 1 19 ? -12.414 4.027 9.539 1 98.69 19 HIS B O 1
ATOM 1280 N N . GLY B 1 20 ? -12.586 1.902 8.781 1 98.69 20 GLY B N 1
ATOM 1281 C CA . GLY B 1 20 ? -14.031 1.913 8.891 1 98.69 20 GLY B CA 1
ATOM 1282 C C . GLY B 1 20 ? -14.523 2.043 10.32 1 98.69 20 GLY B C 1
ATOM 1283 O O . GLY B 1 20 ? -15.453 2.799 10.602 1 98.69 20 GLY B O 1
ATOM 1284 N N . VAL B 1 21 ? -13.93 1.248 11.188 1 98.75 21 VAL B N 1
ATOM 1285 C CA . VAL B 1 21 ? -14.281 1.311 12.602 1 98.75 21 VAL B CA 1
ATOM 1286 C C . VAL B 1 21 ? -14.047 2.727 13.133 1 98.75 21 VAL B C 1
ATOM 1288 O O . VAL B 1 21 ? -14.898 3.277 13.836 1 98.75 21 VAL B O 1
ATOM 1291 N N . GLN B 1 22 ? -12.969 3.379 12.781 1 98.06 22 GLN B N 1
ATOM 1292 C CA . GLN B 1 22 ? -12.688 4.75 13.195 1 98.06 22 GLN B CA 1
ATOM 1293 C C . GLN B 1 22 ? -13.773 5.703 12.719 1 98.06 22 GLN B C 1
ATOM 1295 O O . GLN B 1 22 ? -14.125 6.66 13.414 1 98.06 22 GLN B O 1
ATOM 1300 N N . LYS B 1 23 ? -14.266 5.43 11.539 1 97.06 23 LYS B N 1
ATOM 1301 C CA . LYS B 1 23 ? -15.203 6.344 10.891 1 97.06 23 LYS B CA 1
ATOM 1302 C C . LYS B 1 23 ? -16.547 6.355 11.609 1 97.06 23 LYS B C 1
ATOM 1304 O O . LYS B 1 23 ? -17.25 7.367 11.602 1 97.06 23 LYS B O 1
ATOM 1309 N N . ILE B 1 24 ? -16.859 5.285 12.305 1 97.31 24 ILE B N 1
ATOM 1310 C CA . ILE B 1 24 ? -18.234 5.211 12.789 1 97.31 24 ILE B CA 1
ATOM 1311 C C . ILE B 1 24 ? -18.25 4.98 14.297 1 97.31 24 ILE B C 1
ATOM 1313 O O . ILE B 1 24 ? -19.297 4.773 14.898 1 97.31 24 ILE B O 1
ATOM 1317 N N . SER B 1 25 ? -17.109 4.965 14.945 1 97.81 25 SER B N 1
ATOM 1318 C CA . SER B 1 25 ? -17.047 4.691 16.375 1 97.81 25 SER B CA 1
ATOM 1319 C C . SER B 1 25 ? -15.883 5.426 17.031 1 97.81 25 SER B C 1
ATOM 1321 O O . SER B 1 25 ? -15.117 6.113 16.359 1 97.81 25 SER B O 1
ATOM 1323 N N . PHE B 1 26 ? -15.734 5.289 18.375 1 98 26 PHE B N 1
ATOM 1324 C CA . PHE B 1 26 ? -14.656 5.922 19.125 1 98 26 PHE B CA 1
ATOM 1325 C C . PHE B 1 26 ? -13.477 4.973 19.266 1 98 26 PHE B C 1
ATOM 1327 O O . PHE B 1 26 ? -12.453 5.34 19.844 1 98 26 PHE B O 1
ATOM 1334 N N . ARG B 1 27 ? -13.672 3.871 18.719 1 97.75 27 ARG B N 1
ATOM 1335 C CA . ARG B 1 27 ? -12.602 2.887 18.844 1 97.75 27 ARG B CA 1
ATOM 1336 C C . ARG B 1 27 ? -11.477 3.176 17.859 1 97.75 27 ARG B C 1
ATOM 1338 O O . ARG B 1 27 ? -11.703 3.807 16.812 1 97.75 27 ARG B O 1
ATOM 1345 N N . LEU B 1 28 ? -10.219 2.758 18.188 1 97.5 28 LEU B N 1
ATOM 1346 C CA . LEU B 1 28 ? -9.023 2.852 17.359 1 97.5 28 LEU B CA 1
ATOM 1347 C C . LEU B 1 28 ? -8.703 4.309 17.031 1 97.5 28 LEU B C 1
ATOM 1349 O O . LEU B 1 28 ? -8.242 4.613 15.922 1 97.5 28 LEU B O 1
ATOM 1353 N N . GLY B 1 29 ? -9.148 5.152 17.938 1 96 29 GLY B N 1
ATOM 1354 C CA . GLY B 1 29 ? -8.828 6.562 17.766 1 96 29 GLY B CA 1
ATOM 1355 C C . GLY B 1 29 ? -9.883 7.328 17 1 96 29 GLY B C 1
ATOM 1356 O O . GLY B 1 29 ? -9.641 8.453 16.562 1 96 29 GLY B O 1
ATOM 1357 N N . GLY B 1 30 ? -11.047 6.754 16.75 1 96.62 30 GLY B N 1
ATOM 1358 C CA . GLY B 1 30 ? -12.125 7.43 16.047 1 96.62 30 GLY B CA 1
ATOM 1359 C C . GLY B 1 30 ? -12.82 8.484 16.891 1 96.62 30 GLY B C 1
ATOM 1360 O O . GLY B 1 30 ? -12.609 8.555 18.094 1 96.62 30 GLY B O 1
ATOM 1361 N N . ASN B 1 31 ? -13.633 9.312 16.219 1 96.12 31 ASN B N 1
ATOM 1362 C CA . ASN B 1 31 ? -14.328 10.406 16.875 1 96.12 31 ASN B CA 1
ATOM 1363 C C . ASN B 1 31 ? -15.844 10.203 16.859 1 96.12 31 ASN B C 1
ATOM 1365 O O . ASN B 1 31 ? -16.609 11.164 16.797 1 96.12 31 ASN B O 1
ATOM 1369 N N . GLY B 1 32 ? -16.25 8.922 16.719 1 95.62 32 GLY B N 1
ATOM 1370 C CA . GLY B 1 32 ? -17.672 8.609 16.703 1 95.62 32 GLY B CA 1
ATOM 1371 C C . GLY B 1 32 ? -18.344 8.922 15.375 1 95.62 32 GLY B C 1
ATOM 1372 O O . GLY B 1 32 ? -17.719 9.516 14.492 1 95.62 32 GLY B O 1
ATOM 1373 N N . LEU B 1 33 ? -19.641 8.484 15.312 1 95.12 33 LEU B N 1
ATOM 1374 C CA . LEU B 1 33 ? -20.391 8.672 14.078 1 95.12 33 LEU B CA 1
ATOM 1375 C C . LEU B 1 33 ? -20.531 10.156 13.75 1 95.12 33 LEU B C 1
ATOM 1377 O O . LEU B 1 33 ? -20.484 10.547 12.578 1 95.12 33 LEU B O 1
ATOM 1381 N N . GLU B 1 34 ? -20.672 11.023 14.773 1 94.38 34 GLU B N 1
ATOM 1382 C CA . GLU B 1 34 ? -20.734 12.469 14.562 1 94.38 34 GLU B CA 1
ATOM 1383 C C . GLU B 1 34 ? -19.422 13.008 13.992 1 94.38 34 GLU B C 1
ATOM 1385 O O . GLU B 1 34 ? -19.438 13.875 13.109 1 94.38 34 GLU B O 1
ATOM 1390 N N . GLY B 1 35 ? -18.344 12.523 14.492 1 93.62 35 GLY B N 1
ATOM 1391 C CA . GLY B 1 35 ? -17.047 12.898 13.953 1 93.62 35 GLY B CA 1
ATOM 1392 C C . GLY B 1 35 ? -16.859 12.492 12.508 1 93.62 35 GLY B C 1
ATOM 1393 O O . GLY B 1 35 ? -16.375 13.273 11.688 1 93.62 35 GLY B O 1
ATOM 1394 N N . GLY B 1 36 ? -17.25 11.25 12.203 1 92.75 36 GLY B N 1
ATOM 1395 C CA . GLY B 1 36 ? -17.203 10.797 10.828 1 92.75 36 GLY B CA 1
ATOM 1396 C C . GLY B 1 36 ? -18.062 11.633 9.898 1 92.75 36 GLY B C 1
ATOM 1397 O O . GLY B 1 36 ? -17.656 11.945 8.773 1 92.75 36 GLY B O 1
ATOM 1398 N N . SER B 1 37 ? -19.188 12.016 10.383 1 92.75 37 SER B N 1
ATOM 1399 C CA . SER B 1 37 ? -20.094 12.867 9.609 1 92.75 37 SER B CA 1
ATOM 1400 C C . SER B 1 37 ? -19.469 14.234 9.352 1 92.75 37 SER B C 1
ATOM 1402 O O . SER B 1 37 ? -19.562 14.766 8.242 1 92.75 37 SER B O 1
ATOM 1404 N N . ALA B 1 38 ? -18.891 14.742 10.344 1 91.62 38 ALA B N 1
ATOM 1405 C CA . ALA B 1 38 ? -18.266 16.062 10.234 1 91.62 38 ALA B CA 1
ATOM 1406 C C . ALA B 1 38 ? -17.094 16.031 9.242 1 91.62 38 ALA B C 1
ATOM 1408 O O . ALA B 1 38 ? -16.875 17 8.516 1 91.62 38 ALA B O 1
ATOM 1409 N N . GLU B 1 39 ? -16.359 14.93 9.234 1 90 39 GLU B N 1
ATOM 1410 C CA . GLU B 1 39 ? -15.258 14.766 8.297 1 90 39 GLU B CA 1
ATOM 1411 C C . GLU B 1 39 ? -15.75 14.805 6.852 1 90 39 GLU B C 1
ATOM 1413 O O . GLU B 1 39 ? -15.125 15.422 5.992 1 90 39 GLU B O 1
ATOM 1418 N N . PHE B 1 40 ? -16.844 14.156 6.562 1 88.88 40 PHE B N 1
ATOM 1419 C CA . PHE B 1 40 ? -17.391 14.156 5.219 1 88.88 40 PHE B CA 1
ATOM 1420 C C . PHE B 1 40 ? -17.797 15.562 4.793 1 88.88 40 PHE B C 1
ATOM 1422 O O . PHE B 1 40 ? -17.516 15.984 3.67 1 88.88 40 PHE B O 1
ATOM 1429 N N . ARG B 1 41 ? -18.406 16.266 5.703 1 87.94 41 ARG B N 1
ATOM 1430 C CA . ARG B 1 41 ? -18.797 17.641 5.391 1 87.94 41 ARG B CA 1
ATOM 1431 C C . ARG B 1 41 ? -17.578 18.516 5.133 1 87.94 41 ARG B C 1
ATOM 1433 O O . ARG B 1 41 ? -17.562 19.328 4.199 1 87.94 41 ARG B O 1
ATOM 1440 N N . GLY B 1 42 ? -16.609 18.281 5.914 1 88.56 42 GLY B N 1
ATOM 1441 C CA . GLY B 1 42 ? -15.367 19.016 5.73 1 88.56 42 GLY B CA 1
ATOM 1442 C C . GLY B 1 42 ? -14.688 18.703 4.41 1 88.56 42 GLY B C 1
ATOM 1443 O O . GLY B 1 42 ? -13.992 19.562 3.852 1 88.56 42 GLY B O 1
ATOM 1444 N N . ASP B 1 43 ? -14.953 17.516 3.871 1 88.62 43 ASP B N 1
ATOM 1445 C CA . ASP B 1 43 ? -14.336 17.062 2.625 1 88.62 43 ASP B CA 1
ATOM 1446 C C . ASP B 1 43 ? -15.172 17.469 1.418 1 88.62 43 ASP B C 1
ATOM 1448 O O . ASP B 1 43 ? -14.875 17.094 0.287 1 88.62 43 ASP B O 1
ATOM 1452 N N . GLY B 1 44 ? -16.281 18.125 1.697 1 84.12 44 GLY B N 1
ATOM 1453 C CA . GLY B 1 44 ? -17.078 18.688 0.609 1 84.12 44 GLY B CA 1
ATOM 1454 C C . GLY B 1 44 ? -18.203 17.781 0.166 1 84.12 44 GLY B C 1
ATOM 1455 O O . GLY B 1 44 ? -18.656 17.859 -0.979 1 84.12 44 GLY B O 1
ATOM 1456 N N . PHE B 1 45 ? -18.578 16.875 0.951 1 87 45 PHE B N 1
ATOM 1457 C CA . PHE B 1 45 ? -19.672 15.984 0.607 1 87 45 PHE B CA 1
ATOM 1458 C C . PHE B 1 45 ? -20.984 16.453 1.243 1 87 45 PHE B C 1
ATOM 1460 O O . PHE B 1 45 ? -20.969 17 2.35 1 87 45 PHE B O 1
ATOM 1467 N N . ARG B 1 46 ? -21.922 16.172 0.219 1 82.5 46 ARG B N 1
ATOM 1468 C CA . ARG B 1 46 ? -23.266 16.281 0.765 1 82.5 46 ARG B CA 1
ATOM 1469 C C . ARG B 1 46 ? -23.609 15.055 1.606 1 82.5 46 ARG B C 1
ATOM 1471 O O . ARG B 1 46 ? -23.172 13.945 1.302 1 82.5 46 ARG B O 1
ATOM 1478 N N . GLY B 1 47 ? -23.609 15.172 2.926 1 73.56 47 GLY B N 1
ATOM 1479 C CA . GLY B 1 47 ? -24.031 14.008 3.688 1 73.56 47 GLY B CA 1
ATOM 1480 C C . GLY B 1 47 ? -23.781 14.148 5.176 1 73.56 47 GLY B C 1
ATOM 1481 O O . GLY B 1 47 ? -23.312 15.195 5.641 1 73.56 47 GLY B O 1
ATOM 1482 N N . GLY B 1 48 ? -24.188 13.172 5.758 1 82.25 48 GLY B N 1
ATOM 1483 C CA . GLY B 1 48 ? -24.156 13.086 7.207 1 82.25 48 GLY B CA 1
ATOM 1484 C C . GLY B 1 48 ? -23.938 11.68 7.727 1 82.25 48 GLY B C 1
ATOM 1485 O O . GLY B 1 48 ? -23.062 10.969 7.23 1 82.25 48 GLY B O 1
ATOM 1486 N N . LYS B 1 49 ? -24.594 11.32 8.555 1 88.69 49 LYS B N 1
ATOM 1487 C CA . LYS B 1 49 ? -24.484 10.047 9.25 1 88.69 49 LYS B CA 1
ATOM 1488 C C . LYS B 1 49 ? -24.625 8.875 8.273 1 88.69 49 LYS B C 1
ATOM 1490 O O . LYS B 1 49 ? -23.906 7.883 8.383 1 88.69 49 LYS B O 1
ATOM 1495 N N . LEU B 1 50 ? -25.422 9.094 7.297 1 88.62 50 LEU B N 1
ATOM 1496 C CA . LEU B 1 50 ? -25.656 8 6.359 1 88.62 50 LEU B CA 1
ATOM 1497 C C . LEU B 1 50 ? -24.438 7.781 5.469 1 88.62 50 LEU B C 1
ATOM 1499 O O . LEU B 1 50 ? -24.078 6.637 5.18 1 88.62 50 LEU B O 1
ATOM 1503 N N . THR B 1 51 ? -23.828 8.789 5.059 1 91.62 51 THR B N 1
ATOM 1504 C CA . THR B 1 51 ? -22.641 8.664 4.223 1 91.62 51 THR B CA 1
ATOM 1505 C C . THR B 1 51 ? -21.484 8.062 5.016 1 91.62 51 THR B C 1
ATOM 1507 O O . THR B 1 51 ? -20.75 7.211 4.508 1 91.62 51 THR B O 1
ATOM 1510 N N . ALA B 1 52 ? -21.422 8.508 6.25 1 94.44 52 ALA B N 1
ATOM 1511 C CA . ALA B 1 52 ? -20.375 7.961 7.121 1 94.44 52 ALA B CA 1
ATOM 1512 C C . ALA B 1 52 ? -20.609 6.473 7.371 1 94.44 52 ALA B C 1
ATOM 1514 O O . ALA B 1 52 ? -19.656 5.68 7.32 1 94.44 52 ALA B O 1
ATOM 1515 N N . LEU B 1 53 ? -21.844 6.109 7.594 1 95.56 53 LEU B N 1
ATOM 1516 C CA . LEU B 1 53 ? -22.172 4.711 7.836 1 95.56 53 LEU B CA 1
ATOM 1517 C C . LEU B 1 53 ? -21.938 3.873 6.582 1 95.56 53 LEU B C 1
ATOM 1519 O O . LEU B 1 53 ? -21.453 2.746 6.668 1 95.56 53 LEU B O 1
ATOM 1523 N N . ALA B 1 54 ? -22.328 4.402 5.469 1 95.69 54 ALA B N 1
ATOM 1524 C CA . ALA B 1 54 ? -22.125 3.684 4.211 1 95.69 54 ALA B CA 1
ATOM 1525 C C . ALA B 1 54 ? -20.641 3.471 3.93 1 95.69 54 ALA B C 1
ATOM 1527 O O . ALA B 1 54 ? -20.219 2.359 3.602 1 95.69 54 ALA B O 1
ATOM 1528 N N . ALA B 1 55 ? -19.859 4.531 4.059 1 97.06 55 ALA B N 1
ATOM 1529 C CA . ALA B 1 55 ? -18.422 4.445 3.809 1 97.06 55 ALA B CA 1
ATOM 1530 C C . ALA B 1 55 ? -17.75 3.543 4.832 1 97.06 55 ALA B C 1
ATOM 1532 O O . ALA B 1 55 ? -17 2.635 4.465 1 97.06 55 ALA B O 1
ATOM 1533 N N . GLY B 1 56 ? -18.047 3.811 6.125 1 98.19 56 GLY B N 1
ATOM 1534 C CA . GLY B 1 56 ? -17.469 2.994 7.18 1 98.19 56 GLY B CA 1
ATOM 1535 C C . GLY B 1 56 ? -17.875 1.536 7.102 1 98.19 56 GLY B C 1
ATOM 1536 O O . GLY B 1 56 ? -17.047 0.643 7.285 1 98.19 56 GLY B O 1
ATOM 1537 N N . GLY B 1 57 ? -19.156 1.298 6.863 1 98.62 57 GLY B N 1
ATOM 1538 C CA . GLY B 1 57 ? -19.656 -0.062 6.703 1 98.62 57 GLY B CA 1
ATOM 1539 C C . GLY B 1 57 ? -19 -0.795 5.539 1 98.62 57 GLY B C 1
ATOM 1540 O O . GLY B 1 57 ? -18.672 -1.975 5.656 1 98.62 57 GLY B O 1
ATOM 1541 N N . THR B 1 58 ? -18.906 -0.108 4.414 1 98.81 58 THR B N 1
ATOM 1542 C CA . THR B 1 58 ? -18.234 -0.704 3.258 1 98.81 58 THR B CA 1
ATOM 1543 C C . THR B 1 58 ? -16.781 -1.038 3.582 1 98.81 58 THR B C 1
ATOM 1545 O O . THR B 1 58 ? -16.297 -2.109 3.221 1 98.81 58 THR B O 1
ATOM 1548 N N . GLN B 1 59 ? -16.109 -0.137 4.273 1 98.94 59 GLN B N 1
ATOM 1549 C CA . GLN B 1 59 ? -14.711 -0.372 4.66 1 98.94 59 GLN B CA 1
ATOM 1550 C C . GLN B 1 59 ? -14.594 -1.588 5.574 1 98.94 59 GLN B C 1
ATOM 1552 O O . GLN B 1 59 ? -13.75 -2.455 5.355 1 98.94 59 GLN B O 1
ATOM 1557 N N . ILE B 1 60 ? -15.445 -1.679 6.543 1 98.94 60 ILE B N 1
ATOM 1558 C CA . ILE B 1 60 ? -15.414 -2.807 7.469 1 98.94 60 ILE B CA 1
ATOM 1559 C C . ILE B 1 60 ? -15.742 -4.098 6.719 1 98.94 60 ILE B C 1
ATOM 1561 O O . ILE B 1 60 ? -15 -5.082 6.82 1 98.94 60 ILE B O 1
ATOM 1565 N N . GLY B 1 61 ? -16.828 -4.07 5.98 1 98.94 61 GLY B N 1
ATOM 1566 C CA . GLY B 1 61 ? -17.25 -5.25 5.242 1 98.94 61 GLY B CA 1
ATOM 1567 C C . GLY B 1 61 ? -16.219 -5.703 4.219 1 98.94 61 GLY B C 1
ATOM 1568 O O . GLY B 1 61 ? -15.82 -6.867 4.207 1 98.94 61 GLY B O 1
ATOM 1569 N N . ALA B 1 62 ? -15.836 -4.797 3.334 1 98.94 62 ALA B N 1
ATOM 1570 C CA . ALA B 1 62 ? -14.852 -5.117 2.301 1 98.94 62 ALA B CA 1
ATOM 1571 C C . ALA B 1 62 ? -13.523 -5.539 2.916 1 98.94 62 ALA B C 1
ATOM 1573 O O . ALA B 1 62 ? -12.883 -6.48 2.441 1 98.94 62 ALA B O 1
ATOM 1574 N N . GLY B 1 63 ? -13.094 -4.785 3.988 1 98.94 63 GLY B N 1
ATOM 1575 C CA . GLY B 1 63 ? -11.844 -5.117 4.652 1 98.94 63 GLY B CA 1
ATOM 1576 C C . GLY B 1 63 ? -11.836 -6.512 5.25 1 98.94 63 GLY B C 1
ATOM 1577 O O . GLY B 1 63 ? -10.883 -7.273 5.047 1 98.94 63 GLY B O 1
ATOM 1578 N N . LEU B 1 64 ? -12.859 -6.898 5.957 1 98.94 64 LEU B N 1
ATOM 1579 C CA . LEU B 1 64 ? -12.938 -8.211 6.582 1 98.94 64 LEU B CA 1
ATOM 1580 C C . LEU B 1 64 ? -13.078 -9.312 5.531 1 98.94 64 LEU B C 1
ATOM 1582 O O . LEU B 1 64 ? -12.508 -10.391 5.676 1 98.94 64 LEU B O 1
ATOM 1586 N N . MET B 1 65 ? -13.898 -9.031 4.5 1 98.94 65 MET B N 1
ATOM 1587 C CA . MET B 1 65 ? -14.008 -9.992 3.406 1 98.94 65 MET B CA 1
ATOM 1588 C C . MET B 1 65 ? -12.656 -10.211 2.732 1 98.94 65 MET B C 1
ATOM 1590 O O . MET B 1 65 ? -12.297 -11.336 2.391 1 98.94 65 MET B O 1
ATOM 1594 N N . LEU B 1 66 ? -11.945 -9.125 2.527 1 98.88 66 LEU B N 1
ATOM 1595 C CA . LEU B 1 66 ? -10.617 -9.219 1.92 1 98.88 66 LEU B CA 1
ATOM 1596 C C . LEU B 1 66 ? -9.672 -10.023 2.807 1 98.88 66 LEU B C 1
ATOM 1598 O O . LEU B 1 66 ? -8.977 -10.922 2.326 1 98.88 66 LEU B O 1
ATOM 1602 N N . ALA B 1 67 ? -9.633 -9.695 4.102 1 98.88 67 ALA B N 1
ATOM 1603 C CA . ALA B 1 67 ? -8.773 -10.414 5.039 1 98.88 67 ALA B CA 1
ATOM 1604 C C . ALA B 1 67 ? -9.086 -11.914 5.027 1 98.88 67 ALA B C 1
ATOM 1606 O O . ALA B 1 67 ? -8.164 -12.734 5.027 1 98.88 67 ALA B O 1
ATOM 1607 N N . ALA B 1 68 ? -10.312 -12.281 4.941 1 98.81 68 ALA B N 1
ATOM 1608 C CA . ALA B 1 68 ? -10.75 -13.68 4.961 1 98.81 68 ALA B CA 1
ATOM 1609 C C . ALA B 1 68 ? -10.562 -14.328 3.592 1 98.81 68 ALA B C 1
ATOM 1611 O O . ALA B 1 68 ? -10.594 -15.555 3.469 1 98.81 68 ALA B O 1
ATOM 1612 N N . GLY B 1 69 ? -10.32 -13.562 2.566 1 98.62 69 GLY B N 1
ATOM 1613 C CA . GLY B 1 69 ? -10.367 -14.07 1.206 1 98.62 69 GLY B CA 1
ATOM 1614 C C . GLY B 1 69 ? -11.734 -14.609 0.814 1 98.62 69 GLY B C 1
ATOM 1615 O O . GLY B 1 69 ? -11.844 -15.734 0.323 1 98.62 69 GLY B O 1
ATOM 1616 N N . LEU B 1 70 ? -12.703 -13.812 1.061 1 98.81 70 LEU B N 1
ATOM 1617 C CA . LEU B 1 70 ? -14.094 -14.148 0.773 1 98.81 70 LEU B CA 1
ATOM 1618 C C . LEU B 1 70 ? -14.656 -13.25 -0.323 1 98.81 70 LEU B C 1
ATOM 1620 O 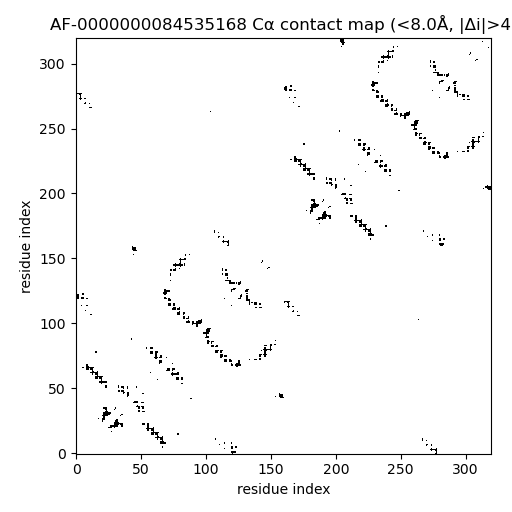O . LEU B 1 70 ? -14.594 -12.023 -0.221 1 98.81 70 LEU B O 1
ATOM 1624 N N . LEU B 1 71 ? -15.32 -13.891 -1.394 1 98.75 71 LEU B N 1
ATOM 1625 C CA . LEU B 1 71 ? -15.852 -13.109 -2.502 1 98.75 71 LEU B CA 1
ATOM 1626 C C . LEU B 1 71 ? -14.883 -12.016 -2.916 1 98.75 71 LEU B C 1
ATOM 1628 O O . LEU B 1 71 ? -15.258 -10.844 -2.977 1 98.75 71 LEU B O 1
ATOM 1632 N N . THR B 1 72 ? -13.711 -12.43 -3.238 1 98.69 72 THR B N 1
ATOM 1633 C CA . THR B 1 72 ? -12.539 -11.562 -3.379 1 98.69 72 THR B CA 1
ATOM 1634 C C . THR B 1 72 ? -12.82 -10.445 -4.379 1 98.69 72 THR B C 1
ATOM 1636 O O . THR B 1 72 ? -12.492 -9.289 -4.125 1 98.69 72 THR B O 1
ATOM 1639 N N . PRO B 1 73 ? -13.484 -10.648 -5.539 1 98.75 73 PRO B N 1
ATOM 1640 C CA . PRO B 1 73 ? -13.734 -9.523 -6.445 1 98.75 73 PRO B CA 1
ATOM 1641 C C . PRO B 1 73 ? -14.672 -8.477 -5.844 1 98.75 73 PRO B C 1
ATOM 1643 O O . PRO B 1 73 ? -14.516 -7.285 -6.105 1 98.75 73 PRO B O 1
ATOM 1646 N N . LEU B 1 74 ? -15.648 -8.938 -5.051 1 98.88 74 LEU B N 1
ATOM 1647 C CA . LEU B 1 74 ? -16.547 -8.008 -4.391 1 98.88 74 LEU B CA 1
ATOM 1648 C C . LEU B 1 74 ? -15.828 -7.199 -3.322 1 98.88 74 LEU B C 1
ATOM 1650 O O . LEU B 1 74 ? -16.031 -5.988 -3.207 1 98.88 74 LEU B O 1
ATOM 1654 N N . ALA B 1 75 ? -15.016 -7.883 -2.506 1 98.94 75 ALA B N 1
ATOM 1655 C CA . ALA B 1 75 ? -14.195 -7.203 -1.509 1 98.94 75 ALA B CA 1
ATOM 1656 C C . ALA B 1 75 ? -13.281 -6.164 -2.16 1 98.94 75 ALA B C 1
ATOM 1658 O O . ALA B 1 75 ? -13.172 -5.039 -1.671 1 98.94 75 ALA B O 1
ATOM 1659 N N . GLY B 1 76 ? -12.656 -6.602 -3.297 1 98.94 76 GLY B N 1
ATOM 1660 C CA . GLY B 1 76 ? -11.82 -5.68 -4.043 1 98.94 76 GLY B CA 1
ATOM 1661 C C . GLY B 1 76 ? -12.57 -4.465 -4.555 1 98.94 76 GLY B C 1
ATOM 1662 O O . GLY B 1 76 ? -12.07 -3.34 -4.473 1 98.94 76 GLY B O 1
ATOM 1663 N N . ALA B 1 77 ? -13.758 -4.66 -5.051 1 98.94 77 ALA B N 1
ATOM 1664 C CA . ALA B 1 77 ? -14.578 -3.557 -5.543 1 98.94 77 ALA B CA 1
ATOM 1665 C C . ALA B 1 77 ? -14.906 -2.576 -4.418 1 98.94 77 ALA B C 1
ATOM 1667 O O . ALA B 1 77 ? -14.844 -1.358 -4.609 1 98.94 77 ALA B O 1
ATOM 1668 N N . GLY B 1 78 ? -15.297 -3.111 -3.262 1 98.94 78 GLY B N 1
ATOM 1669 C CA . GLY B 1 78 ? -15.57 -2.258 -2.117 1 98.94 78 GLY B CA 1
ATOM 1670 C C . GLY B 1 78 ? -14.383 -1.423 -1.693 1 98.94 78 GLY B C 1
ATOM 1671 O O . GLY B 1 78 ? -14.508 -0.218 -1.469 1 98.94 78 GLY B O 1
ATOM 1672 N N . LEU B 1 79 ? -13.219 -2.092 -1.587 1 98.94 79 LEU B N 1
ATOM 1673 C CA . LEU B 1 79 ? -11.977 -1.404 -1.246 1 98.94 79 LEU B CA 1
ATOM 1674 C C . LEU B 1 79 ? -11.656 -0.32 -2.27 1 98.94 79 LEU B C 1
ATOM 1676 O O . LEU B 1 79 ? -11.391 0.827 -1.901 1 98.94 79 LEU B O 1
ATOM 1680 N N . MET B 1 80 ? -11.711 -0.64 -3.541 1 98.94 80 MET B N 1
ATOM 1681 C CA . MET B 1 80 ? -11.398 0.316 -4.598 1 98.94 80 MET B CA 1
ATOM 1682 C C . MET B 1 80 ? -12.375 1.482 -4.594 1 98.94 80 MET B C 1
ATOM 1684 O O . MET B 1 80 ? -11.992 2.625 -4.848 1 98.94 80 MET B O 1
ATOM 1688 N N . GLY B 1 81 ? -13.625 1.225 -4.328 1 98.88 81 GLY B N 1
ATOM 1689 C CA . GLY B 1 81 ? -14.625 2.277 -4.305 1 98.88 81 GLY B CA 1
ATOM 1690 C C . GLY B 1 81 ? -14.383 3.311 -3.221 1 98.88 81 GLY B C 1
ATOM 1691 O O . GLY B 1 81 ? -14.305 4.508 -3.502 1 98.88 81 GLY B O 1
ATOM 1692 N N . VAL B 1 82 ? -14.211 2.846 -1.961 1 98.62 82 VAL B N 1
ATOM 1693 C CA . VAL B 1 82 ? -14.031 3.77 -0.848 1 98.62 82 VAL B CA 1
ATOM 1694 C C . VAL B 1 82 ? -12.703 4.516 -1.01 1 98.62 82 VAL B C 1
ATOM 1696 O O . VAL B 1 82 ? -12.617 5.707 -0.698 1 98.62 82 VAL B O 1
ATOM 1699 N N . MET B 1 83 ? -11.688 3.879 -1.534 1 98.81 83 MET B N 1
ATOM 1700 C CA . MET B 1 83 ? -10.398 4.543 -1.697 1 98.81 83 MET B CA 1
ATOM 1701 C C . MET B 1 83 ? -10.43 5.512 -2.875 1 98.81 83 MET B C 1
ATOM 1703 O O . MET B 1 83 ? -9.688 6.492 -2.898 1 98.81 83 MET B O 1
ATOM 1707 N N . THR B 1 84 ? -11.25 5.227 -3.883 1 98.81 84 THR B N 1
ATOM 1708 C CA . THR B 1 84 ? -11.438 6.191 -4.957 1 98.81 84 THR B CA 1
ATOM 1709 C C . THR B 1 84 ? -12.016 7.5 -4.41 1 98.81 84 THR B C 1
ATOM 1711 O O . THR B 1 84 ? -11.562 8.586 -4.785 1 98.81 84 THR B O 1
ATOM 1714 N N . VAL B 1 85 ? -12.977 7.434 -3.533 1 97.31 85 VAL B N 1
ATOM 1715 C CA . VAL B 1 85 ? -13.508 8.641 -2.906 1 97.31 85 VAL B CA 1
ATOM 1716 C C . VAL B 1 85 ? -12.398 9.352 -2.137 1 97.31 85 VAL B C 1
ATOM 1718 O O . VAL B 1 85 ? -12.219 10.562 -2.273 1 97.31 85 VAL B O 1
ATOM 1721 N N . ALA B 1 86 ? -11.648 8.609 -1.321 1 97.25 86 ALA B N 1
ATOM 1722 C CA . ALA B 1 86 ? -10.531 9.203 -0.579 1 97.25 86 ALA B CA 1
ATOM 1723 C C . ALA B 1 86 ? -9.531 9.859 -1.522 1 97.25 86 ALA B C 1
ATOM 1725 O O . ALA B 1 86 ? -9.016 10.938 -1.229 1 97.25 86 ALA B O 1
ATOM 1726 N N . LEU B 1 87 ? -9.227 9.219 -2.672 1 98.5 87 LEU B N 1
ATOM 1727 C CA . LEU B 1 87 ? -8.312 9.758 -3.674 1 98.5 87 LEU B CA 1
ATOM 1728 C C . LEU B 1 87 ? -8.812 11.094 -4.207 1 98.5 87 LEU B C 1
ATOM 1730 O O . LEU B 1 87 ? -8.039 12.039 -4.355 1 98.5 87 LEU B O 1
ATOM 1734 N N . THR B 1 88 ? -10.094 11.211 -4.457 1 97.12 88 THR B N 1
ATOM 1735 C CA . THR B 1 88 ? -10.633 12.453 -4.988 1 97.12 88 THR B CA 1
ATOM 1736 C C . THR B 1 88 ? -10.523 13.578 -3.959 1 97.12 88 THR B C 1
ATOM 1738 O O . THR B 1 88 ? -10.32 14.734 -4.316 1 97.12 88 THR B O 1
ATOM 1741 N N . VAL B 1 89 ? -10.695 13.289 -2.672 1 94.88 89 VAL B N 1
ATOM 1742 C CA . VAL B 1 89 ? -10.586 14.266 -1.594 1 94.88 89 VAL B CA 1
ATOM 1743 C C . VAL B 1 89 ? -9.156 14.797 -1.525 1 94.88 89 VAL B C 1
ATOM 1745 O O . VAL B 1 89 ? -8.938 15.984 -1.277 1 94.88 89 VAL B O 1
ATOM 1748 N N . LYS B 1 90 ? -8.195 13.953 -1.826 1 97.31 90 LYS B N 1
ATOM 1749 C CA . LYS B 1 90 ? -6.793 14.312 -1.661 1 97.31 90 LYS B CA 1
ATOM 1750 C C . LYS B 1 90 ? -6.199 14.82 -2.973 1 97.31 90 LYS B C 1
ATOM 1752 O O . LYS B 1 90 ? -5.059 15.289 -3.002 1 97.31 90 LYS B O 1
ATOM 1757 N N . TRP B 1 91 ? -6.961 14.797 -4.016 1 97.44 91 TRP B N 1
ATOM 1758 C CA . TRP B 1 91 ? -6.508 15.117 -5.367 1 97.44 91 TRP B CA 1
ATOM 1759 C C . TRP B 1 91 ? -5.832 16.484 -5.406 1 97.44 91 TRP B C 1
ATOM 1761 O O . TRP B 1 91 ? -4.762 16.641 -6.008 1 97.44 91 TRP B O 1
ATOM 1771 N N . PRO B 1 92 ? -6.348 17.562 -4.688 1 97.12 92 PRO B N 1
ATOM 1772 C CA . PRO B 1 92 ? -5.734 18.891 -4.773 1 97.12 92 PRO B CA 1
ATOM 1773 C C . PRO B 1 92 ? -4.34 18.938 -4.148 1 97.12 92 PRO B C 1
ATOM 1775 O O . PRO B 1 92 ? -3.582 19.875 -4.402 1 97.12 92 PRO B O 1
ATOM 1778 N N . HIS B 1 93 ? -4 17.969 -3.377 1 97.75 93 HIS B N 1
ATOM 1779 C CA . HIS B 1 93 ? -2.719 17.953 -2.684 1 97.75 93 HIS B CA 1
ATOM 1780 C C . HIS B 1 93 ? -1.645 17.266 -3.514 1 97.75 93 HIS B C 1
ATOM 1782 O O . HIS B 1 93 ? -0.488 17.172 -3.096 1 97.75 93 HIS B O 1
ATOM 1788 N N . GLY B 1 94 ? -2.045 16.688 -4.691 1 98.25 94 GLY B N 1
ATOM 1789 C CA . GLY B 1 94 ? -1.085 16.031 -5.555 1 98.25 94 GLY B CA 1
ATOM 1790 C C . GLY B 1 94 ? -0.882 14.562 -5.207 1 98.25 94 GLY B C 1
ATOM 1791 O O . GLY B 1 94 ? -1.653 13.992 -4.434 1 98.25 94 GLY B O 1
ATOM 1792 N N . LEU B 1 95 ? 0.088 13.906 -5.668 1 98.62 95 LEU B N 1
ATOM 1793 C CA . LEU B 1 95 ? 0.311 12.469 -5.609 1 98.62 95 LEU B CA 1
ATOM 1794 C C . LEU B 1 95 ? 0.941 12.07 -4.277 1 98.62 95 LEU B C 1
ATOM 1796 O O . LEU B 1 95 ? 0.519 11.094 -3.654 1 98.62 95 LEU B O 1
ATOM 1800 N N . TRP B 1 96 ? 1.831 12.836 -3.816 1 98.44 96 TRP B N 1
ATOM 1801 C CA . TRP B 1 96 ? 2.812 12.367 -2.844 1 98.44 96 TRP B CA 1
ATOM 1802 C C . TRP B 1 96 ? 2.24 12.406 -1.432 1 98.44 96 TRP B C 1
ATOM 1804 O O . TRP B 1 96 ? 1.697 13.43 -1.001 1 98.44 96 TRP B O 1
ATOM 1814 N N . VAL B 1 97 ? 2.523 11.383 -0.612 1 97.69 97 VAL B N 1
ATOM 1815 C CA . VAL B 1 97 ? 1.921 11.156 0.697 1 97.69 97 VAL B CA 1
ATOM 1816 C C . VAL B 1 97 ? 2.465 12.164 1.702 1 97.69 97 VAL B C 1
ATOM 1818 O O . VAL B 1 97 ? 1.758 12.57 2.629 1 97.69 97 VAL B O 1
ATOM 1821 N N . GLN B 1 98 ? 3.682 12.656 1.498 1 94.62 98 GLN B N 1
ATOM 1822 C CA . GLN B 1 98 ? 4.289 13.562 2.465 1 94.62 98 GLN B CA 1
ATOM 1823 C C . GLN B 1 98 ? 3.578 14.914 2.475 1 94.62 98 GLN B C 1
ATOM 1825 O O . GLN B 1 98 ? 3.748 15.703 3.406 1 94.62 98 GLN B O 1
ATOM 1830 N N . HIS B 1 99 ? 2.805 15.227 1.455 1 95.75 99 HIS B N 1
ATOM 1831 C CA . HIS B 1 99 ? 2.023 16.453 1.389 1 95.75 99 HIS B CA 1
ATOM 1832 C C . HIS B 1 99 ? 0.532 16.172 1.526 1 95.75 99 HIS B C 1
ATOM 1834 O O . HIS B 1 99 ? -0.298 16.906 0.978 1 95.75 99 HIS B O 1
ATOM 1840 N N . ASP B 1 100 ? 0.238 14.969 2.115 1 96.88 100 ASP B N 1
ATOM 1841 C CA . ASP B 1 100 ? -1.142 14.523 2.279 1 96.88 100 ASP B CA 1
ATOM 1842 C C . ASP B 1 100 ? -1.803 14.281 0.925 1 96.88 100 ASP B C 1
ATOM 1844 O O . ASP B 1 100 ? -2.992 14.547 0.75 1 96.88 100 ASP B O 1
ATOM 1848 N N . GLY B 1 101 ? -1.012 13.852 -0.06 1 98.19 101 GLY B N 1
ATOM 1849 C CA . GLY B 1 101 ? -1.505 13.523 -1.388 1 98.19 101 GLY B CA 1
ATOM 1850 C C . GLY B 1 101 ? -2.236 12.195 -1.441 1 98.19 101 GLY B C 1
ATOM 1851 O O . GLY B 1 101 ? -2.455 11.562 -0.409 1 98.19 101 GLY B O 1
ATOM 1852 N N . TYR B 1 102 ? -2.631 11.789 -2.68 1 98.69 102 TYR B N 1
ATOM 1853 C CA . TYR B 1 102 ? -3.51 10.633 -2.846 1 98.69 102 TYR B CA 1
ATOM 1854 C C . TYR B 1 102 ? -2.701 9.359 -3.074 1 98.69 102 TYR B C 1
ATOM 1856 O O . TYR B 1 102 ? -3.248 8.344 -3.496 1 98.69 102 TYR B O 1
ATOM 1864 N N . GLU B 1 103 ? -1.414 9.359 -2.799 1 98.88 103 GLU B N 1
ATOM 1865 C CA . GLU B 1 103 ? -0.528 8.227 -3.033 1 98.88 103 GLU B CA 1
ATOM 1866 C C . GLU B 1 103 ? -1.021 6.98 -2.301 1 98.88 103 GLU B C 1
ATOM 1868 O O . GLU B 1 103 ? -1.096 5.898 -2.887 1 98.88 103 GLU B O 1
ATOM 1873 N N . PHE B 1 104 ? -1.404 7.137 -1.034 1 98.88 104 PHE B N 1
ATOM 187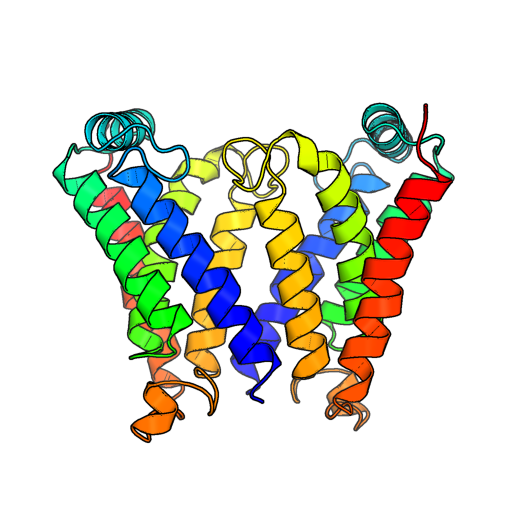4 C CA . PHE B 1 104 ? -1.766 5.977 -0.231 1 98.88 104 PHE B CA 1
ATOM 1875 C C . PHE B 1 104 ? -3.076 5.367 -0.717 1 98.88 104 PHE B C 1
ATOM 1877 O O . PHE B 1 104 ? -3.141 4.172 -1.012 1 98.88 104 PHE B O 1
ATOM 1884 N N . PRO B 1 105 ? -4.16 6.125 -0.803 1 98.88 105 PRO B N 1
ATOM 1885 C CA . PRO B 1 105 ? -5.367 5.492 -1.338 1 98.88 105 PRO B CA 1
ATOM 1886 C C . PRO B 1 105 ? -5.164 4.918 -2.738 1 98.88 105 PRO B C 1
ATOM 1888 O O . PRO B 1 105 ? -5.785 3.914 -3.096 1 98.88 105 PRO B O 1
ATOM 1891 N N . PHE B 1 106 ? -4.312 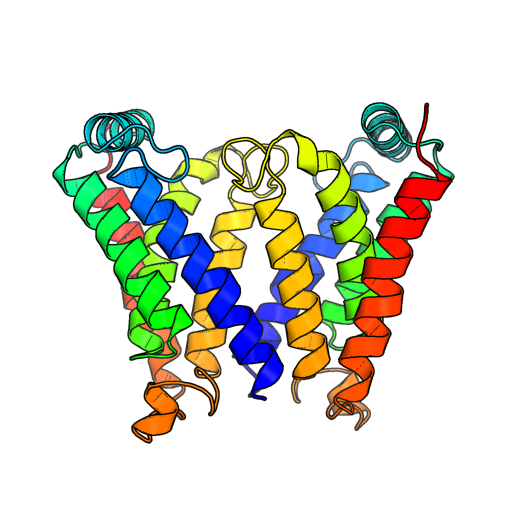5.539 -3.539 1 98.94 106 PHE B N 1
ATOM 1892 C CA . PHE B 1 106 ? -4.012 5.008 -4.863 1 98.94 106 PHE B CA 1
ATOM 1893 C C . PHE B 1 106 ? -3.375 3.627 -4.762 1 98.94 106 PHE B C 1
ATOM 1895 O O . PHE B 1 106 ? -3.777 2.699 -5.465 1 98.94 106 PHE B O 1
ATOM 1902 N N . VAL B 1 107 ? -2.41 3.432 -3.916 1 98.94 107 VAL B N 1
ATOM 1903 C CA . VAL B 1 107 ? -1.754 2.145 -3.713 1 98.94 107 VAL B CA 1
ATOM 1904 C C . VAL B 1 107 ? -2.771 1.116 -3.223 1 98.94 107 VAL B C 1
ATOM 1906 O O . VAL B 1 107 ? -2.744 -0.043 -3.643 1 98.94 107 VAL B O 1
ATOM 1909 N N . LEU B 1 108 ? -3.699 1.532 -2.344 1 98.94 108 LEU B N 1
ATOM 1910 C CA . LEU B 1 108 ? -4.719 0.613 -1.853 1 98.94 108 LEU B CA 1
ATOM 1911 C C . LEU B 1 108 ? -5.66 0.194 -2.977 1 98.94 108 LEU B C 1
ATOM 1913 O O . LEU B 1 108 ? -6.098 -0.958 -3.029 1 98.94 108 LEU B O 1
ATOM 1917 N N . ILE B 1 109 ? -6.008 1.117 -3.877 1 98.94 109 ILE B N 1
ATOM 1918 C CA . ILE B 1 109 ? -6.805 0.779 -5.055 1 98.94 109 ILE B CA 1
ATOM 1919 C C . ILE B 1 109 ? -6.07 -0.268 -5.887 1 98.94 109 ILE B C 1
ATOM 1921 O O . ILE B 1 109 ? -6.668 -1.258 -6.316 1 98.94 109 ILE B O 1
ATOM 1925 N N . VAL B 1 110 ? -4.805 -0.072 -6.09 1 98.94 110 VAL B N 1
ATOM 1926 C CA . VAL B 1 110 ? -3.986 -0.99 -6.875 1 98.94 110 VAL B CA 1
ATOM 1927 C C . VAL B 1 110 ? -3.939 -2.354 -6.191 1 98.94 110 VAL B C 1
ATOM 1929 O O . VAL B 1 110 ? -3.998 -3.391 -6.855 1 98.94 110 VAL B O 1
ATOM 1932 N N . ILE B 1 111 ? -3.842 -2.398 -4.852 1 98.88 111 ILE B N 1
ATOM 1933 C CA . ILE B 1 111 ? -3.848 -3.66 -4.117 1 98.88 111 ILE B CA 1
ATOM 1934 C C . ILE B 1 111 ? -5.176 -4.379 -4.34 1 98.88 111 ILE B C 1
ATOM 1936 O O . ILE B 1 111 ? -5.203 -5.586 -4.598 1 98.88 111 ILE B O 1
ATOM 1940 N N . GLY B 1 112 ? -6.293 -3.65 -4.242 1 98.88 112 GLY B N 1
ATOM 1941 C CA . GLY B 1 112 ? -7.582 -4.25 -4.539 1 98.88 112 GLY B CA 1
ATOM 1942 C C . GLY B 1 112 ? -7.66 -4.848 -5.93 1 98.88 112 GLY B C 1
ATOM 1943 O O . GLY B 1 112 ? -8.148 -5.965 -6.105 1 98.88 112 GLY B O 1
ATOM 1944 N N . ALA B 1 113 ? -7.18 -4.105 -6.883 1 98.88 113 ALA B N 1
ATOM 1945 C CA . ALA B 1 113 ? -7.168 -4.59 -8.258 1 98.88 113 ALA B CA 1
ATOM 1946 C C . ALA B 1 113 ? -6.273 -5.816 -8.406 1 98.88 113 ALA B C 1
ATOM 1948 O O . ALA B 1 113 ? -6.645 -6.785 -9.07 1 98.88 113 ALA B O 1
ATOM 1949 N N . ALA B 1 114 ? -5.121 -5.781 -7.816 1 98.25 114 ALA B N 1
ATOM 1950 C CA . ALA B 1 114 ? -4.168 -6.883 -7.906 1 98.25 114 ALA B CA 1
ATOM 1951 C C . ALA B 1 114 ? -4.754 -8.164 -7.316 1 98.25 114 ALA B C 1
ATOM 1953 O O . ALA B 1 114 ? -4.637 -9.234 -7.914 1 98.25 114 ALA B O 1
ATOM 1954 N N . LEU B 1 115 ? -5.402 -8.047 -6.156 1 98.12 115 LEU B N 1
ATOM 1955 C CA . LEU B 1 115 ? -5.977 -9.219 -5.508 1 98.12 115 LEU B CA 1
ATOM 1956 C C . LEU B 1 115 ? -7.184 -9.734 -6.281 1 98.12 115 LEU B C 1
ATOM 1958 O O . LEU B 1 115 ? -7.434 -10.945 -6.324 1 98.12 115 LEU B O 1
ATOM 1962 N N . THR B 1 116 ? -7.906 -8.805 -6.914 1 98.31 116 THR B N 1
ATOM 1963 C CA . THR B 1 116 ? -9.008 -9.227 -7.777 1 98.31 116 THR B CA 1
ATOM 1964 C C . THR B 1 116 ? -8.484 -9.992 -8.992 1 98.31 116 THR B C 1
ATOM 1966 O O . THR B 1 116 ? -9.047 -11.016 -9.367 1 98.31 116 THR B O 1
ATOM 1969 N N . ALA B 1 117 ? -7.418 -9.547 -9.547 1 97.25 117 ALA B N 1
ATOM 1970 C CA . ALA B 1 117 ? -6.84 -10.156 -10.742 1 97.25 117 ALA B CA 1
ATOM 1971 C C . ALA B 1 117 ? -6.195 -11.5 -10.414 1 97.25 117 ALA B C 1
ATOM 1973 O O . ALA B 1 117 ? -6.25 -12.43 -11.219 1 97.25 117 ALA B O 1
ATOM 1974 N N . THR B 1 118 ? -5.602 -11.609 -9.281 1 95.19 118 THR B N 1
ATOM 1975 C CA . THR B 1 118 ? -4.793 -12.766 -8.922 1 95.19 118 THR B CA 1
ATOM 1976 C C . THR B 1 118 ? -5.637 -13.805 -8.188 1 95.19 118 THR B C 1
ATOM 1978 O O . THR B 1 118 ? -5.402 -15.008 -8.312 1 95.19 118 THR B O 1
ATOM 1981 N N . GLY B 1 119 ? -6.66 -13.328 -7.441 1 95.5 119 GLY B N 1
ATOM 1982 C CA . GLY B 1 119 ? -7.379 -14.172 -6.5 1 95.5 119 GLY B CA 1
ATOM 1983 C C . GLY B 1 119 ? -6.773 -14.172 -5.109 1 95.5 119 GLY B C 1
ATOM 1984 O O . GLY B 1 119 ? -5.707 -13.594 -4.895 1 95.5 119 GLY B O 1
ATOM 1985 N N . PRO B 1 120 ? -7.465 -14.797 -4.203 1 96.81 120 PRO B N 1
ATOM 1986 C CA . PRO B 1 120 ? -7.066 -14.695 -2.797 1 96.81 120 PRO B CA 1
ATOM 1987 C C . PRO B 1 120 ? -6.02 -15.734 -2.404 1 96.81 120 PRO B C 1
ATOM 1989 O O . PRO B 1 120 ? -5.449 -15.656 -1.312 1 96.81 120 PRO B O 1
ATOM 1992 N N . GLY B 1 121 ? -5.66 -16.656 -3.213 1 94.44 121 GLY B N 1
ATOM 1993 C CA . GLY B 1 121 ? -4.832 -17.781 -2.834 1 94.44 121 GLY B CA 1
ATOM 1994 C C . GLY B 1 121 ? -5.625 -18.906 -2.195 1 94.44 121 GLY B C 1
ATOM 1995 O O . GLY B 1 121 ? -6.824 -18.766 -1.942 1 94.44 121 GLY B O 1
ATOM 1996 N N . GLN B 1 122 ? -4.961 -20.047 -1.906 1 94.31 122 GLN B N 1
ATOM 1997 C CA . GLN B 1 122 ? -5.645 -21.25 -1.436 1 94.31 122 GLN B CA 1
ATOM 1998 C C . GLN B 1 122 ? -6.012 -21.125 0.041 1 94.31 122 GLN B C 1
ATOM 2000 O O . GLN B 1 122 ? -6.992 -21.719 0.492 1 94.31 122 GLN B O 1
ATOM 2005 N N . TRP B 1 123 ? -5.203 -20.438 0.777 1 96.88 123 TRP B N 1
ATOM 2006 C CA . TRP B 1 123 ? -5.512 -20.203 2.184 1 96.88 123 TRP B CA 1
ATOM 2007 C C . TRP B 1 123 ? -6.516 -19.062 2.334 1 96.88 123 TRP B C 1
ATOM 2009 O O . TRP B 1 123 ? -6.176 -17.984 2.842 1 96.88 123 TRP B O 1
ATOM 2019 N N . SER B 1 124 ? -7.77 -19.359 1.915 1 98.31 124 SER B N 1
ATOM 2020 C CA . SER B 1 124 ? -8.844 -18.375 1.87 1 98.31 124 SER B CA 1
ATOM 2021 C C . SER B 1 124 ? -10.211 -19.047 1.965 1 98.31 124 SER B C 1
ATOM 2023 O O . SER B 1 124 ? -10.328 -20.25 1.767 1 98.31 124 SER B O 1
ATOM 2025 N N . VAL B 1 125 ? -11.227 -18.266 2.332 1 98.62 125 VAL B N 1
ATOM 2026 C CA . VAL B 1 125 ? -12.586 -18.781 2.34 1 98.62 125 VAL B CA 1
ATOM 2027 C C . VAL B 1 125 ? -13.008 -19.156 0.918 1 98.62 125 VAL B C 1
ATOM 2029 O O . VAL B 1 125 ? -13.633 -20.188 0.699 1 98.62 125 VAL B O 1
ATOM 2032 N N . ASP B 1 126 ? -12.711 -18.281 -0.06 1 98.31 126 ASP B N 1
ATOM 2033 C CA . ASP B 1 126 ? -12.953 -18.641 -1.452 1 98.31 126 ASP B CA 1
ATOM 2034 C C . ASP B 1 126 ? -12.305 -19.984 -1.786 1 98.31 126 ASP B C 1
ATOM 2036 O O . ASP B 1 126 ? -12.891 -20.797 -2.502 1 98.31 126 ASP B O 1
ATOM 2040 N N . GLY B 1 127 ? -11.039 -20.141 -1.297 1 96.88 127 GLY B N 1
ATOM 2041 C CA . GLY B 1 127 ? -10.359 -21.422 -1.501 1 96.88 127 GLY B CA 1
ATOM 2042 C C . GLY B 1 127 ? -11.109 -22.594 -0.901 1 96.88 127 GLY B C 1
ATOM 2043 O O . GLY B 1 127 ? -11.258 -23.641 -1.545 1 96.88 127 GLY B O 1
ATOM 2044 N N . ALA B 1 128 ? -11.562 -22.438 0.295 1 97.69 128 ALA B N 1
ATOM 2045 C CA . ALA B 1 128 ? -12.297 -23.5 0.985 1 97.69 128 ALA B CA 1
ATOM 2046 C C . ALA B 1 128 ? -13.594 -23.844 0.251 1 97.69 128 ALA B C 1
ATOM 2048 O O . ALA B 1 128 ? -14.062 -24.984 0.292 1 97.69 128 ALA B O 1
ATOM 2049 N N . LEU B 1 129 ? -14.086 -22.906 -0.432 1 97.56 129 LEU B N 1
ATOM 2050 C CA . LEU B 1 129 ? -15.352 -23.078 -1.126 1 97.56 129 LEU B CA 1
ATOM 2051 C C . LEU B 1 129 ? -15.125 -23.469 -2.584 1 97.56 129 LEU B C 1
ATOM 2053 O O . LEU B 1 129 ? -16.094 -23.625 -3.346 1 97.56 129 LEU B O 1
ATOM 2057 N N . GLY B 1 130 ? -13.875 -23.547 -2.98 1 95.31 130 GLY B N 1
ATOM 2058 C CA . GLY B 1 130 ? -13.539 -23.922 -4.348 1 95.31 130 GLY B CA 1
ATOM 2059 C C . GLY B 1 130 ? -13.664 -22.781 -5.324 1 95.31 130 GLY B C 1
ATOM 2060 O O . GLY B 1 130 ? -13.797 -22.984 -6.531 1 95.31 130 GLY B O 1
ATOM 2061 N N . LEU B 1 131 ? -13.633 -21.516 -4.816 1 92.88 131 LEU B N 1
ATOM 2062 C CA . LEU B 1 131 ? -13.844 -20.328 -5.629 1 92.88 131 LEU B CA 1
ATOM 2063 C C . LEU B 1 131 ? -12.555 -19.516 -5.762 1 92.88 131 LEU B C 1
ATOM 2065 O O . LEU B 1 131 ? -12.586 -18.375 -6.199 1 92.88 131 LEU B O 1
ATOM 2069 N N . ALA B 1 132 ? -11.5 -20.031 -5.422 1 89.44 132 ALA B N 1
ATOM 2070 C CA . ALA B 1 132 ? -10.273 -19.25 -5.316 1 89.44 132 ALA B CA 1
ATOM 2071 C C . ALA B 1 132 ? -9.789 -18.812 -6.695 1 89.44 132 ALA B C 1
ATOM 2073 O O . ALA B 1 132 ? -9.055 -17.828 -6.812 1 89.44 132 ALA B O 1
ATOM 2074 N N . HIS B 1 133 ? -10.203 -19.531 -7.742 1 91.62 133 HIS B N 1
ATOM 2075 C CA . HIS B 1 133 ? -9.773 -19.172 -9.094 1 91.62 133 HIS B CA 1
ATOM 2076 C C . HIS B 1 133 ? -10.852 -18.391 -9.82 1 91.62 133 HIS B C 1
ATOM 2078 O O . HIS B 1 133 ? -11.602 -18.938 -10.633 1 91.62 133 HIS B O 1
ATOM 2084 N N . TRP B 1 134 ? -10.844 -17.109 -9.609 1 93.69 134 TRP B N 1
ATOM 2085 C CA . TRP B 1 134 ? -11.773 -16.203 -10.281 1 93.69 134 TRP B CA 1
ATOM 2086 C C . TRP B 1 134 ? -11.289 -15.883 -11.695 1 93.69 134 TRP B C 1
ATOM 2088 O O . TRP B 1 134 ? -10.086 -15.734 -11.93 1 93.69 134 TRP B O 1
ATOM 2098 N N . ALA B 1 135 ? -12.328 -15.805 -12.68 1 95.81 135 ALA B N 1
ATOM 2099 C CA . ALA B 1 135 ? -11.984 -15.422 -14.047 1 95.81 135 ALA B CA 1
ATOM 2100 C C . ALA B 1 135 ? -11.484 -13.984 -14.102 1 95.81 135 ALA B C 1
ATOM 2102 O O . ALA B 1 135 ? -11.922 -13.133 -13.32 1 95.81 135 ALA B O 1
ATOM 2103 N N . LEU B 1 136 ? -10.586 -13.719 -15 1 95.56 136 LEU B N 1
ATOM 2104 C CA . LEU B 1 136 ? -9.938 -12.414 -15.109 1 95.56 136 LEU B CA 1
ATOM 2105 C C . LEU B 1 136 ? -10.945 -11.32 -15.438 1 95.56 136 LEU B C 1
ATOM 2107 O O . LEU B 1 136 ? -10.719 -10.148 -15.148 1 95.56 136 LEU B O 1
ATOM 2111 N N . TRP B 1 137 ? -12.094 -11.688 -16.062 1 96.75 137 TRP B N 1
ATOM 2112 C CA . TRP B 1 137 ? -13.062 -10.664 -16.406 1 96.75 137 TRP B CA 1
ATOM 2113 C C . TRP B 1 137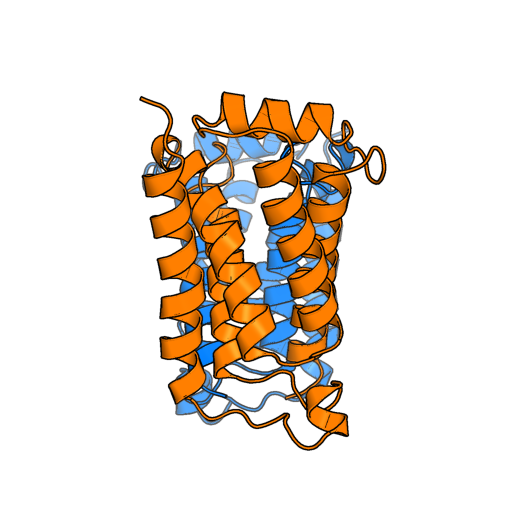 ? -13.656 -10.008 -15.164 1 96.75 137 TRP B C 1
ATOM 2115 O O . TRP B 1 137 ? -14.297 -8.961 -15.25 1 96.75 137 TRP B O 1
ATOM 2125 N N . TRP B 1 138 ? -13.508 -10.578 -13.992 1 97.56 138 TRP B N 1
ATOM 2126 C CA . TRP B 1 138 ? -13.969 -9.969 -12.75 1 97.56 138 TRP B CA 1
ATOM 2127 C C . TRP B 1 138 ? -13.164 -8.719 -12.422 1 97.56 138 TRP B C 1
ATOM 2129 O O . TRP B 1 138 ? -13.609 -7.867 -11.648 1 97.56 138 TRP B O 1
ATOM 2139 N N . LEU B 1 139 ? -11.969 -8.633 -12.992 1 98.12 139 LEU B N 1
ATOM 2140 C CA . LEU B 1 139 ? -11.164 -7.441 -12.742 1 98.12 139 LEU B CA 1
ATOM 2141 C C . LEU B 1 139 ? -11.828 -6.203 -13.336 1 98.12 139 LEU B C 1
ATOM 2143 O O . LEU B 1 139 ? -12.148 -5.258 -12.609 1 98.12 139 LEU B O 1
ATOM 2147 N N . PRO B 1 140 ? -12.094 -6.152 -14.664 1 98.5 140 PRO B N 1
ATOM 2148 C CA . PRO B 1 140 ? -12.758 -4.945 -15.164 1 98.5 140 PRO B CA 1
ATOM 2149 C C . PRO B 1 140 ? -14.141 -4.734 -14.547 1 98.5 140 PRO B C 1
ATOM 2151 O O . PRO B 1 140 ? -14.578 -3.594 -14.391 1 98.5 140 PRO B O 1
ATOM 2154 N N . ALA B 1 141 ? -14.852 -5.746 -14.188 1 98.75 141 ALA B N 1
ATOM 2155 C CA . ALA B 1 141 ? -16.141 -5.613 -13.516 1 98.75 141 ALA B CA 1
ATOM 2156 C C . ALA B 1 141 ? -15.984 -4.965 -12.141 1 98.75 141 ALA B C 1
ATOM 2158 O O . ALA B 1 141 ? -16.734 -4.051 -11.789 1 98.75 141 ALA B O 1
ATOM 2159 N N . ALA B 1 142 ? -15 -5.453 -11.375 1 98.88 142 ALA B N 1
ATOM 2160 C CA . ALA B 1 142 ? -14.742 -4.914 -10.039 1 98.88 142 ALA B CA 1
ATOM 2161 C C . ALA B 1 142 ? -14.258 -3.469 -10.117 1 98.88 142 ALA B C 1
ATOM 2163 O O . ALA B 1 142 ? -14.625 -2.637 -9.289 1 98.88 142 ALA B O 1
ATOM 2164 N N . VAL B 1 143 ? -13.414 -3.17 -11.117 1 98.88 143 VAL B N 1
ATOM 2165 C CA . VAL B 1 143 ? -12.93 -1.807 -11.305 1 98.88 143 VAL B CA 1
ATOM 2166 C C . VAL B 1 143 ? -14.094 -0.891 -11.672 1 98.88 143 VAL B C 1
ATOM 2168 O O . VAL B 1 143 ? -14.234 0.2 -11.117 1 98.88 143 VAL B O 1
ATOM 2171 N N . ALA B 1 144 ? -14.914 -1.311 -12.594 1 98.88 144 ALA B N 1
ATOM 2172 C CA . ALA B 1 144 ? -16.078 -0.521 -12.992 1 98.88 144 ALA B CA 1
ATOM 2173 C C . ALA B 1 144 ? -17 -0.27 -11.805 1 98.88 144 ALA B C 1
ATOM 2175 O O . ALA B 1 144 ? -17.438 0.863 -11.57 1 98.88 144 ALA B O 1
ATOM 2176 N N . ALA B 1 145 ? -17.281 -1.275 -11.047 1 98.81 145 ALA B N 1
ATOM 2177 C CA . ALA B 1 145 ? -18.188 -1.15 -9.891 1 98.81 145 ALA B CA 1
ATOM 2178 C C . ALA B 1 145 ? -17.531 -0.313 -8.789 1 98.81 145 ALA B C 1
ATOM 2180 O O . ALA B 1 145 ? -18.188 0.57 -8.219 1 98.81 145 ALA B O 1
ATOM 2181 N N . GLY B 1 146 ? -16.297 -0.638 -8.438 1 98.88 146 GLY B N 1
ATOM 2182 C CA . GLY B 1 146 ? -15.602 0.049 -7.355 1 98.88 146 GLY B CA 1
ATOM 2183 C C . GLY B 1 146 ? -15.227 1.479 -7.699 1 98.88 146 GLY B C 1
ATOM 2184 O O . GLY B 1 146 ? -15.781 2.424 -7.125 1 98.88 146 GLY B O 1
ATOM 2185 N N . VAL B 1 147 ? -14.289 1.682 -8.688 1 98.88 147 VAL B N 1
ATOM 2186 C CA . VAL B 1 147 ? -13.82 3.004 -9.086 1 98.88 147 VAL B CA 1
ATOM 2187 C C . VAL B 1 147 ? -14.977 3.811 -9.664 1 98.88 147 VAL B C 1
ATOM 2189 O O . VAL B 1 147 ? -15.172 4.977 -9.312 1 98.88 147 VAL B O 1
ATOM 2192 N N . GLY B 1 148 ? -15.734 3.174 -10.539 1 98.75 148 GLY B N 1
ATOM 2193 C CA . GLY B 1 148 ? -16.906 3.852 -11.062 1 98.75 148 GLY B CA 1
ATOM 2194 C C . GLY B 1 148 ? -17.891 4.254 -9.977 1 98.75 148 GLY B C 1
ATOM 2195 O O . GLY B 1 148 ? -18.422 5.371 -9.992 1 98.75 148 GLY B O 1
ATOM 2196 N N . GLY B 1 149 ? -18.203 3.379 -9.039 1 98.19 149 GLY B N 1
ATOM 2197 C CA . GLY B 1 149 ? -19.078 3.691 -7.926 1 98.19 149 GLY B CA 1
ATOM 2198 C C . GLY B 1 149 ? -18.547 4.801 -7.039 1 98.19 149 GLY B C 1
ATOM 2199 O O . GLY B 1 149 ? -19.312 5.664 -6.594 1 98.19 149 GLY B O 1
ATOM 2200 N N . GLY B 1 150 ? -17.25 4.742 -6.746 1 97.75 150 GLY B N 1
ATOM 2201 C CA . GLY B 1 150 ? -16.641 5.809 -5.977 1 97.75 150 GLY B CA 1
ATOM 2202 C C . GLY B 1 150 ? -16.766 7.172 -6.637 1 97.75 150 GLY B C 1
ATOM 2203 O O . GLY B 1 150 ? -17.094 8.156 -5.98 1 97.75 150 GLY B O 1
ATOM 2204 N N . LEU B 1 151 ? -16.469 7.238 -7.945 1 97.81 151 LEU B N 1
ATOM 2205 C CA . LEU B 1 151 ? -16.578 8.492 -8.68 1 97.81 151 LEU B CA 1
ATOM 2206 C C . LEU B 1 151 ? -18.016 8.977 -8.719 1 97.81 151 LEU B C 1
ATOM 2208 O O . LEU B 1 151 ? -18.281 10.172 -8.578 1 97.81 151 LEU B O 1
ATOM 2212 N N . ALA B 1 152 ? -18.984 8.062 -8.914 1 97.06 152 ALA B N 1
ATOM 2213 C CA . ALA B 1 152 ? -20.391 8.422 -8.898 1 97.06 152 ALA B CA 1
ATOM 2214 C C . ALA B 1 152 ? -20.797 8.992 -7.547 1 97.06 152 ALA B C 1
ATOM 2216 O O . ALA B 1 152 ? -21.578 9.953 -7.477 1 97.06 152 ALA B O 1
ATOM 2217 N N . THR B 1 153 ? -20.312 8.336 -6.504 1 94.56 153 THR B N 1
ATOM 2218 C CA . THR B 1 153 ? -20.594 8.82 -5.16 1 94.56 153 THR B CA 1
ATOM 2219 C C . THR B 1 153 ? -20.078 10.242 -4.98 1 94.56 153 THR B C 1
ATOM 2221 O O . THR B 1 153 ? -20.766 11.102 -4.422 1 94.56 153 THR B O 1
ATOM 2224 N N . ARG B 1 154 ? -18.859 10.492 -5.43 1 92.56 154 ARG B N 1
ATOM 2225 C CA . ARG B 1 154 ? -18.266 11.828 -5.336 1 92.56 154 ARG B CA 1
ATOM 2226 C C . ARG B 1 154 ? -19.125 12.852 -6.074 1 92.56 154 ARG B C 1
ATOM 2228 O O . ARG B 1 154 ? -19.391 13.938 -5.559 1 92.56 154 ARG B O 1
ATOM 2235 N N . VAL B 1 155 ? -19.562 12.523 -7.203 1 93.12 155 VAL B N 1
ATOM 2236 C CA . VAL B 1 155 ? -20.359 13.438 -8.016 1 93.12 155 VAL B CA 1
ATOM 2237 C C . VAL B 1 155 ? -21.734 13.641 -7.367 1 93.12 155 VAL B C 1
ATOM 2239 O O . VAL B 1 155 ? -22.188 14.781 -7.223 1 93.12 155 VAL B O 1
ATOM 2242 N N . ALA B 1 156 ? -22.297 12.633 -6.906 1 92.56 156 ALA B N 1
ATOM 2243 C CA . ALA B 1 156 ? -23.656 12.688 -6.363 1 92.56 156 ALA B CA 1
ATOM 2244 C C . ALA B 1 156 ? -23.688 13.461 -5.047 1 92.56 156 ALA B C 1
ATOM 2246 O O . ALA B 1 156 ? -24.672 14.141 -4.746 1 92.56 156 ALA B O 1
ATOM 2247 N N . LEU B 1 157 ? -22.562 13.328 -4.336 1 91.06 157 LEU B N 1
ATOM 2248 C CA . LEU B 1 157 ? -22.609 13.883 -2.988 1 91.06 157 LEU B CA 1
ATOM 2249 C C . LEU B 1 157 ? -21.766 15.164 -2.91 1 91.06 157 LEU B C 1
ATOM 2251 O O . LEU B 1 157 ? -21.547 15.703 -1.823 1 91.06 157 LEU B O 1
ATOM 2255 N N . HIS B 1 158 ? -21.25 15.516 -4.027 1 87.38 158 HIS B N 1
ATOM 2256 C CA . HIS B 1 158 ? -20.453 16.734 -4.031 1 87.38 158 HIS B CA 1
ATOM 2257 C C . HIS B 1 158 ? -21.266 17.922 -3.525 1 87.38 158 HIS B C 1
ATOM 2259 O O . HIS B 1 158 ? -22.438 18.078 -3.871 1 87.38 158 HIS B O 1
ATOM 2265 N N . ARG B 1 159 ? -20.641 18.531 -2.555 1 78.12 159 ARG B N 1
ATOM 2266 C CA . ARG B 1 159 ? -21.266 19.75 -2.045 1 78.12 159 ARG B CA 1
ATOM 2267 C C . ARG B 1 159 ? -20.688 21 -2.725 1 78.12 159 ARG B C 1
ATOM 2269 O O . ARG B 1 159 ? -19.469 21.156 -2.787 1 78.12 159 ARG B O 1
ATOM 2276 N N . ALA B 1 160 ? -21.516 21.781 -3.566 1 62.5 160 ALA B N 1
ATOM 2277 C CA . ALA B 1 160 ? -21.188 23.031 -4.238 1 62.5 160 ALA B CA 1
ATOM 2278 C C . ALA B 1 160 ? -20.859 24.125 -3.23 1 62.5 160 ALA B C 1
ATOM 2280 O O . ALA B 1 160 ? -21.406 24.141 -2.127 1 62.5 160 ALA B O 1
#